Protein 6FLZ (pdb70)

Foldseek 3Di:
DQKDKDDWAFDDDAAWDDDDADFDAWFKWKWFADQFTFFIKTWGDDPRDIDIGDRFGADDHHIDMDGADVVKFFQKKKFFWADDDPQGIATQFMWTHIPVGIDDRGGDRDHHMDMDGHPFWGWGDKIAGYDNGTRIIMTIIGGD/DQKDKDDWAFDDDAAWDDDDADFDAWFKWKWFADQATFFIKTWGDDPRDIDIGDRFGADDHDIDMDGADVVKFFQKKKFFWADDDPRGIFTQFMWTQIPVGIDDRGGDRDHHMDMDGHPFWGWGDKIAGYDNGTRIIMTITGGD

Organism: Ananas comosus (NCBI:txid4615)

Secondary structure (DSSP, 8-state):
---EEEEEEE-S-SEEE---S---EEEEEEEEESSSEEEEEEEEEETTEEEEEEEEE-S-SEEEEEEPPTT--EEEEEEEEEEETTEEEEEEEEEEEESS-EEEEEE---SEEEEEE-SS-EEEEEEEEESSSEEEEEEEEE--/---EEEEEEE-S-SEEE---S---EEEEEEEEESSSEEEEEEEEEETTEEEEEEEEE-S-SEEEEEEPPTT--EEEEEEEEEEETTEEEEEEEEEEEESS-EEEEEE---SEEEEEE-SS-EEEEEEEEESSSEEEEEEEEE--

B-factor: mean 33.77, std 12.86, range [17.07, 161.02]

Solvent-accessible surface area: 12465 Å² total; per-residue (Å²): 88,42,33,85,96,61,45,69,62,22,8,128,116,32,81,92,66,54,26,146,19,54,2,24,27,7,36,56,1,30,0,50,5,51,118,3,0,12,0,3,30,1,25,13,29,20,18,32,84,87,80,75,9,36,85,28,23,15,123,35,39,125,54,40,79,3,113,19,77,79,16,0,53,4,70,15,0,94,4,9,15,15,65,58,81,111,46,119,47,0,0,19,0,0,6,0,34,5,64,85,110,79,36,33,75,23,18,64,92,105,54,90,104,21,74,14,106,25,114,91,5,24,8,1,0,3,18,0,56,10,40,92,40,0,9,0,0,0,0,16,20,20,75,65,93,41,33,85,95,61,45,70,64,24,7,127,118,33,80,93,66,53,28,145,22,56,2,26,28,8,37,61,1,31,0,52,6,52,120,3,0,11,0,5,31,2,23,10,31,22,20,34,98,92,80,78,10,32,84,29,22,16,122,35,40,129,54,39,73,3,100,16,100,87,8,3,55,4,69,13,0,91,4,9,16,15,63,44,80,112,48,120,51,0,0,21,0,0,6,1,42,5,63,108,141,62,24,33,75,25,17,72,95,100,56,92,102,21,75,15,107,27,112,90,4,22,8,1,0,4,19,0,57,8,39,86,31,0,10,0,0,0,0,16,19,21,76,66

Structure (mmCIF, N/CA/C/O backbone):
data_6FLZ
#
_entry.id   6FLZ
#
_cell.length_a   85.740
_cell.length_b   85.740
_cell.length_c   204.190
_cell.angle_alpha   90.00
_cell.angle_beta   90.00
_cell.angle_gamma   120.00
#
_symmetry.space_group_name_H-M   'P 64 2 2'
#
loop_
_entity.id
_entity.type
_entity.pdbx_description
1 polymer 'Jacalin-like lectin'
2 non-polymer 'methyl alpha-D-mannopyranoside'
3 non-polymer 'CITRIC ACID'
4 water water
#
loop_
_atom_site.group_PDB
_atom_site.id
_atom_site.type_symbol
_atom_site.label_atom_id
_atom_site.label_alt_id
_atom_site.label_comp_id
_atom_site.label_asym_id
_atom_site.label_entity_id
_atom_site.label_seq_id
_atom_site.pdbx_PDB_ins_code
_atom_site.Cartn_x
_atom_site.Cartn_y
_atom_site.Cartn_z
_atom_site.occupancy
_atom_site.B_iso_or_equiv
_atom_site.auth_seq_id
_atom_site.auth_comp_id
_atom_site.auth_asym_id
_atom_site.auth_atom_id
_atom_site.pdbx_PDB_model_num
ATOM 1 N N . SER A 1 1 ? 12.663 -40.071 6.173 1.00 54.72 2 SER A N 1
ATOM 2 C CA . SER A 1 1 ? 13.167 -39.475 7.409 1.00 52.45 2 SER A CA 1
ATOM 3 C C . SER A 1 1 ? 14.659 -39.715 7.574 1.00 53.84 2 SER A C 1
ATOM 4 O O . SER A 1 1 ? 15.078 -40.758 8.072 1.00 67.01 2 SER A O 1
ATOM 11 N N . GLY A 1 2 ? 15.459 -38.744 7.145 1.00 44.52 3 GLY A N 1
ATOM 12 C CA . GLY A 1 2 ? 16.872 -38.727 7.469 1.00 35.90 3 GLY A CA 1
ATOM 13 C C . GLY A 1 2 ? 17.144 -38.040 8.795 1.00 30.07 3 GLY A C 1
ATOM 14 O O . GLY A 1 2 ? 18.083 -37.241 8.911 1.00 29.76 3 GLY A O 1
ATOM 18 N N . LEU A 1 3 ? 16.340 -38.341 9.810 1.00 29.14 4 LEU A N 1
ATOM 19 C CA . LEU A 1 3 ? 16.489 -37.721 11.116 1.00 23.46 4 LEU A CA 1
ATOM 20 C C . LEU A 1 3 ? 17.043 -38.724 12.120 1.00 23.61 4 LEU A C 1
ATOM 21 O O . LEU A 1 3 ? 16.721 -39.917 12.074 1.00 28.59 4 LEU A O 1
ATOM 37 N N . VAL A 1 4 ? 17.876 -38.229 13.024 1.00 21.42 5 VAL A N 1
ATOM 38 C CA . VAL A 1 4 ? 18.275 -39.001 14.191 1.00 20.89 5 VAL A CA 1
ATOM 39 C C . VAL A 1 4 ? 17.202 -38.815 15.253 1.00 20.44 5 VAL A C 1
ATOM 40 O O . VAL A 1 4 ? 16.783 -37.686 15.538 1.00 21.42 5 VAL A O 1
ATOM 53 N N . LYS A 1 5 ? 16.739 -39.921 15.823 1.00 20.98 6 LYS A N 1
ATOM 54 C CA . LYS A 1 5 ? 15.647 -39.921 16.794 1.00 20.08 6 LYS A CA 1
ATOM 55 C C . LYS A 1 5 ? 16.196 -40.414 18.127 1.00 19.90 6 LYS A C 1
ATOM 56 O O . LYS A 1 5 ? 16.602 -41.576 18.243 1.00 21.93 6 LYS A O 1
ATOM 75 N N . LEU A 1 6 ? 16.216 -39.531 19.122 1.00 19.02 7 LEU A N 1
ATOM 76 C CA . LEU A 1 6 ? 16.708 -39.845 20.457 1.00 20.31 7 LEU A CA 1
ATOM 77 C C . LEU A 1 6 ? 15.542 -39.985 21.423 1.00 19.92 7 LEU A C 1
ATOM 78 O O . LEU A 1 6 ? 14.596 -39.190 21.393 1.00 20.32 7 LEU A O 1
ATOM 94 N N . GLY A 1 7 ? 15.633 -40.973 22.300 1.00 21.28 8 GLY A N 1
ATOM 95 C CA . GLY A 1 7 ? 14.604 -41.200 23.296 1.00 21.09 8 GLY A CA 1
ATOM 96 C C . GLY A 1 7 ? 14.428 -42.685 23.517 1.00 22.11 8 GLY A C 1
ATOM 97 O O . GLY A 1 7 ? 15.091 -43.482 22.840 1.00 23.67 8 GLY A O 1
ATOM 101 N N . LEU A 1 8 ? 13.565 -43.075 24.454 1.00 24.59 9 LEU A N 1
ATOM 102 C CA . LEU A 1 8 ? 12.789 -42.157 25.293 1.00 22.81 9 LEU A CA 1
ATOM 103 C C . LEU A 1 8 ? 13.435 -41.905 26.653 1.00 23.96 9 LEU A C 1
ATOM 104 O O . LEU A 1 8 ? 14.025 -42.812 27.235 1.00 26.21 9 LEU A O 1
ATOM 120 N N . TRP A 1 9 ? 13.297 -40.683 27.163 1.00 21.99 10 TRP A N 1
ATOM 121 C CA . TRP A 1 9 ? 13.591 -40.378 28.561 1.00 23.37 10 TRP A CA 1
ATOM 122 C C . TRP A 1 9 ? 12.281 -40.367 29.334 1.00 25.26 10 TRP A C 1
ATOM 123 O O . TRP A 1 9 ? 11.341 -39.657 28.959 1.00 25.02 10 TRP A O 1
ATOM 144 N N . GLY A 1 10 ? 12.220 -41.159 30.402 1.00 26.59 11 GLY A N 1
ATOM 145 C CA . GLY A 1 10 ? 11.025 -41.268 31.212 1.00 27.05 11 GLY A CA 1
ATOM 146 C C . GLY A 1 10 ? 10.517 -42.692 31.306 1.00 29.62 11 GLY A C 1
ATOM 147 O O . GLY A 1 10 ? 11.273 -43.643 31.081 1.00 29.39 11 GLY A O 1
ATOM 151 N N . GLY A 1 11 ? 9.227 -42.849 31.602 1.00 29.46 12 GLY A N 1
ATOM 152 C CA . GLY A 1 11 ? 8.660 -44.134 31.944 1.00 28.45 12 GLY A CA 1
ATOM 153 C C . GLY A 1 11 ? 7.935 -44.790 30.784 1.00 28.97 12 GLY A C 1
ATOM 154 O O . GLY A 1 11 ? 7.980 -44.336 29.640 1.00 29.44 12 GLY A O 1
ATOM 158 N N . ASN A 1 12 ? 7.239 -45.883 31.110 1.00 29.54 13 ASN A N 1
ATOM 159 C CA . ASN A 1 12 ? 6.650 -46.784 30.127 1.00 33.78 13 ASN A CA 1
ATOM 160 C C . ASN A 1 12 ? 5.134 -46.686 30.046 1.00 33.13 13 ASN A C 1
ATOM 161 O O . ASN A 1 12 ? 4.521 -47.458 29.301 1.00 33.66 13 ASN A O 1
ATOM 172 N N . GLU A 1 13 ? 4.509 -45.786 30.792 1.00 30.98 14 GLU A N 1
ATOM 173 C CA . GLU A 1 13 ? 3.059 -45.715 30.827 1.00 34.49 14 GLU A CA 1
ATOM 174 C C . GLU A 1 13 ? 2.584 -44.619 29.872 1.00 33.27 14 GLU A C 1
ATOM 175 O O . GLU A 1 13 ? 3.339 -44.168 29.002 1.00 30.16 14 GLU A O 1
ATOM 187 N N . GLY A 1 14 ? 1.343 -44.169 30.038 1.00 30.91 15 GLY A N 1
ATOM 188 C CA . GLY A 1 14 ? 0.728 -43.318 29.034 1.00 31.79 15 GLY A CA 1
ATOM 189 C C . GLY A 1 14 ? 0.658 -44.035 27.687 1.00 30.00 15 GLY A C 1
ATOM 190 O O . GLY A 1 14 ? 0.716 -45.265 27.590 1.00 31.84 15 GLY A O 1
ATOM 194 N N . THR A 1 15 ? 0.523 -43.232 26.632 1.00 28.66 16 THR A N 1
ATOM 195 C CA . THR A 1 15 ? 0.380 -43.732 25.268 1.00 29.05 16 THR A CA 1
ATOM 196 C C . THR A 1 15 ? 1.377 -43.027 24.362 1.00 26.27 16 THR A C 1
ATOM 197 O O . THR A 1 15 ? 1.559 -41.811 24.454 1.00 25.38 16 THR A O 1
ATOM 208 N N . LEU A 1 16 ? 2.018 -43.801 23.488 1.00 28.40 17 LEU A N 1
ATOM 209 C CA . LEU A 1 16 ? 2.965 -43.248 22.530 1.00 28.40 17 LEU A CA 1
ATOM 210 C C . LEU A 1 16 ? 2.264 -42.288 21.573 1.00 27.66 17 LEU A C 1
ATOM 211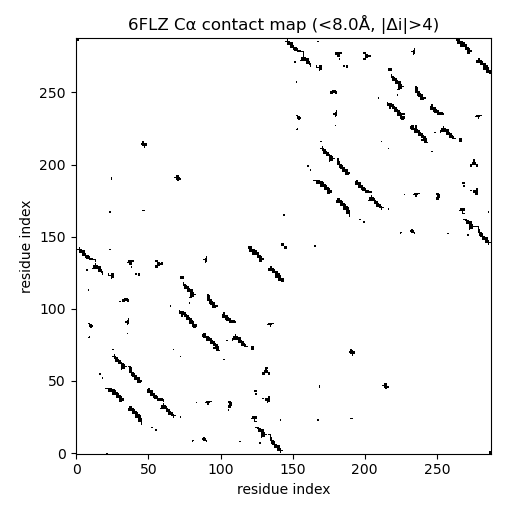 O O . LEU A 1 16 ? 1.206 -42.601 21.020 1.00 29.64 17 LEU A O 1
ATOM 227 N N . GLN A 1 17 ? 2.846 -41.103 21.401 1.00 25.09 18 GLN A N 1
ATOM 228 C CA . GLN A 1 17 ? 2.409 -40.145 20.395 1.00 24.93 18 GLN A CA 1
ATOM 229 C C . GLN A 1 17 ? 3.633 -39.696 19.615 1.00 25.76 18 GLN A C 1
ATOM 230 O O . GLN A 1 17 ? 4.711 -39.515 20.188 1.00 24.98 18 GLN A O 1
ATOM 244 N N . ASP A 1 18 ? 3.457 -39.482 18.314 1.00 25.10 19 ASP A N 1
ATOM 245 C CA . ASP A 1 18 ? 4.596 -39.262 17.435 1.00 25.29 19 ASP A CA 1
ATOM 246 C C . ASP A 1 18 ? 4.130 -38.482 16.218 1.00 25.10 19 ASP A C 1
ATOM 247 O O . ASP A 1 18 ? 2.934 -38.422 15.916 1.00 25.73 19 ASP A O 1
ATOM 256 N N . ILE A 1 19 ? 5.094 -37.889 15.525 1.00 26.34 20 ILE A N 1
ATOM 257 C CA . ILE A 1 19 ? 4.800 -37.112 14.329 1.00 27.45 20 ILE A CA 1
ATOM 258 C C . ILE A 1 19 ? 4.551 -38.041 13.150 1.00 32.94 20 ILE A C 1
ATOM 259 O O . ILE A 1 19 ? 4.999 -39.190 13.113 1.00 33.77 20 ILE A O 1
ATOM 275 N N . ASP A 1 20 ? 3.864 -37.498 12.154 1.00 30.93 21 ASP A N 1
ATOM 276 C CA . ASP A 1 20 ? 3.640 -38.150 10.874 1.00 39.36 21 ASP A CA 1
ATOM 277 C C . ASP A 1 20 ? 4.054 -37.152 9.789 1.00 38.52 21 ASP A C 1
ATOM 278 O O . ASP A 1 20 ? 3.211 -36.547 9.127 1.00 45.46 21 ASP A O 1
ATOM 287 N N . GLY A 1 21 ? 5.358 -36.966 9.623 1.00 35.65 22 GLY A N 1
ATOM 288 C CA . GLY A 1 21 ? 5.833 -35.973 8.680 1.00 38.63 22 GLY A CA 1
ATOM 289 C C . GLY A 1 21 ? 7.344 -35.956 8.601 1.00 36.32 22 GLY A C 1
ATOM 290 O O . GLY A 1 21 ? 8.030 -36.825 9.141 1.00 35.15 22 GLY A O 1
ATOM 294 N N . HIS A 1 22 ? 7.848 -34.940 7.906 1.00 28.31 23 HIS A N 1
ATOM 295 C CA . HIS A 1 22 ? 9.272 -34.786 7.621 1.00 27.51 23 HIS A CA 1
ATOM 296 C C . HIS A 1 22 ? 9.689 -33.366 7.998 1.00 27.37 23 HIS A C 1
ATOM 297 O O . HIS A 1 22 ? 9.910 -32.507 7.135 1.00 27.42 23 HIS A O 1
ATOM 311 N N . PRO A 1 23 ? 9.809 -33.088 9.290 1.00 25.23 24 PRO A N 1
ATOM 312 C CA . PRO A 1 23 ? 10.090 -31.715 9.727 1.00 22.81 24 PRO A CA 1
ATOM 313 C C . PRO A 1 23 ? 11.506 -31.286 9.399 1.00 24.44 24 PRO A C 1
ATOM 314 O O . PRO A 1 23 ? 12.454 -32.063 9.520 1.00 24.61 24 PRO A O 1
ATOM 325 N N . THR A 1 24 ? 11.642 -30.020 9.009 1.00 22.10 25 THR A N 1
ATOM 326 C CA . THR A 1 24 ? 12.942 -29.417 8.774 1.00 22.27 25 THR A CA 1
ATOM 327 C C . THR A 1 24 ? 13.172 -28.171 9.611 1.00 23.08 25 THR A C 1
ATOM 328 O O . THR A 1 24 ? 14.266 -27.602 9.555 1.00 24.96 25 THR A O 1
ATOM 339 N N . ARG A 1 25 ? 12.186 -27.741 10.396 1.00 23.29 26 ARG A N 1
ATOM 340 C CA . ARG A 1 25 ? 12.337 -26.545 11.214 1.00 21.83 26 ARG A CA 1
ATOM 341 C C . ARG A 1 25 ? 11.299 -26.565 12.331 1.00 21.54 26 ARG A C 1
ATOM 342 O O . ARG A 1 25 ? 10.109 -26.763 12.071 1.00 22.50 26 ARG A O 1
ATOM 363 N N . LEU A 1 26 ? 11.760 -26.371 13.564 1.00 23.33 27 LEU A N 1
ATOM 364 C CA . LEU A 1 26 ? 10.892 -26.175 14.720 1.00 20.22 27 LEU A CA 1
ATOM 365 C C . LEU A 1 26 ? 10.636 -24.683 14.903 1.00 21.62 27 LEU A C 1
ATOM 366 O O . LEU A 1 26 ? 11.581 -23.901 15.072 1.00 24.63 27 LEU A O 1
ATOM 382 N N . THR A 1 27 ? 9.361 -24.286 14.898 1.00 21.72 28 THR A N 1
ATOM 383 C CA . THR A 1 27 ? 9.010 -22.877 15.006 1.00 26.22 28 THR A CA 1
ATOM 384 C C . THR A 1 27 ? 8.401 -22.476 16.343 1.00 27.21 28 THR A C 1
ATOM 385 O O . THR A 1 27 ? 8.478 -21.297 16.699 1.00 28.26 28 THR A O 1
ATOM 396 N N . LYS A 1 28 ? 7.795 -23.401 17.084 1.00 25.38 29 LYS A N 1
ATOM 397 C CA . LYS A 1 28 ? 7.021 -23.011 18.255 1.00 26.50 29 LYS A CA 1
ATOM 398 C C . LYS A 1 28 ? 6.854 -24.204 19.182 1.00 24.67 29 LYS A C 1
ATOM 399 O O . LYS A 1 28 ? 6.681 -25.336 18.722 1.00 24.04 29 LYS A O 1
ATOM 418 N N . ILE A 1 29 ? 6.910 -23.933 20.489 1.00 24.05 30 ILE A N 1
ATOM 419 C CA . ILE A 1 29 ? 6.594 -24.907 21.523 1.00 25.76 30 ILE A CA 1
ATOM 420 C C . ILE A 1 29 ? 5.568 -24.285 22.458 1.00 28.42 30 ILE A C 1
ATOM 421 O O . ILE A 1 29 ? 5.727 -23.133 22.881 1.00 28.29 30 ILE A O 1
ATOM 437 N N . VAL A 1 30 ? 4.516 -25.037 22.764 1.00 25.16 31 VAL A N 1
ATOM 438 C CA . VAL A 1 30 ? 3.602 -24.727 23.860 1.00 27.09 31 VAL A CA 1
ATOM 439 C C . VAL A 1 30 ? 3.735 -25.849 24.876 1.00 27.40 31 VAL A C 1
ATOM 440 O O . VAL A 1 30 ? 3.518 -27.022 24.545 1.00 25.64 31 VAL A O 1
ATOM 453 N N . ILE A 1 31 ? 4.099 -25.498 26.107 1.00 26.14 32 ILE A N 1
ATOM 454 C CA . ILE A 1 31 ? 4.341 -26.472 27.161 1.00 25.86 32 ILE A CA 1
ATOM 455 C C . ILE A 1 31 ? 3.440 -26.142 28.346 1.00 28.54 32 ILE A C 1
ATOM 456 O O . ILE A 1 31 ? 3.328 -24.977 28.745 1.00 30.43 32 ILE A O 1
ATOM 472 N N . ARG A 1 32 ? 2.773 -27.160 28.877 1.00 25.97 33 ARG A N 1
ATOM 473 C CA . ARG A 1 32 ? 2.006 -27.037 30.112 1.00 26.69 33 ARG A CA 1
ATOM 474 C C . ARG A 1 32 ? 2.792 -27.695 31.238 1.00 29.12 33 ARG A C 1
ATOM 475 O O . ARG A 1 32 ? 3.286 -28.817 31.081 1.00 26.35 33 ARG A O 1
ATOM 496 N N . SER A 1 33 ? 2.914 -27.003 32.370 1.00 29.26 34 SER A N 1
ATOM 497 C CA . SER A 1 33 ? 3.752 -27.534 33.436 1.00 29.21 34 SER A CA 1
ATOM 498 C C . SER A 1 33 ? 3.375 -26.916 34.773 1.00 32.94 34 SER A C 1
ATOM 499 O O . SER A 1 33 ? 2.724 -25.871 34.845 1.00 31.88 34 SER A O 1
ATOM 507 N N . ALA A 1 34 ? 3.821 -27.591 35.829 1.00 30.98 35 ALA A N 1
ATOM 508 C CA . ALA A 1 34 ? 3.752 -27.105 37.199 1.00 32.92 35 ALA A CA 1
ATOM 509 C C . ALA A 1 34 ? 4.774 -27.884 38.026 1.00 33.44 35 ALA A C 1
ATOM 510 O O . ALA A 1 34 ? 5.963 -27.560 38.000 1.00 33.50 35 ALA A O 1
ATOM 517 N N . HIS A 1 35 ? 4.340 -28.906 38.763 1.00 32.35 36 HIS A N 1
ATOM 518 C CA . HIS A 1 35 ? 5.275 -29.792 39.454 1.00 33.73 36 HIS A CA 1
ATOM 519 C C . HIS A 1 35 ? 5.904 -30.824 38.528 1.00 31.56 36 HIS A C 1
ATOM 520 O O . HIS A 1 35 ? 6.937 -31.408 38.878 1.00 29.93 36 HIS A O 1
ATOM 534 N N . ALA A 1 36 ? 5.290 -31.081 37.376 1.00 29.80 37 ALA A N 1
ATOM 535 C CA . ALA A 1 36 ? 5.872 -31.921 36.342 1.00 30.10 37 ALA A CA 1
ATOM 536 C C . ALA A 1 36 ? 5.523 -31.285 35.002 1.00 30.14 37 ALA A C 1
ATOM 537 O O . ALA A 1 36 ? 5.001 -30.166 34.950 1.00 29.30 37 ALA A O 1
ATOM 544 N N . ILE A 1 37 ? 5.797 -31.996 33.912 1.00 30.33 38 ILE A N 1
ATOM 545 C CA . ILE A 1 37 ? 5.397 -31.543 32.584 1.00 27.92 38 ILE A CA 1
ATOM 546 C C . ILE A 1 37 ? 4.055 -32.181 32.271 1.00 27.91 38 ILE A C 1
ATOM 547 O O . ILE A 1 37 ? 3.948 -33.410 32.194 1.00 26.42 38 ILE A O 1
ATOM 563 N N . ASP A 1 38 ? 3.037 -31.337 32.083 1.00 27.16 39 ASP A N 1
ATOM 564 C CA . ASP A 1 38 ? 1.678 -31.803 31.833 1.00 27.44 39 ASP A CA 1
ATOM 565 C C . ASP A 1 38 ? 1.418 -32.103 30.359 1.00 27.15 39 ASP A C 1
ATOM 566 O O . ASP A 1 38 ? 0.712 -33.068 30.048 1.00 27.35 39 ASP A O 1
ATOM 575 N N . ALA A 1 39 ? 1.925 -31.276 29.440 1.00 26.32 40 ALA A N 1
ATOM 576 C CA . ALA A 1 39 ? 1.601 -31.451 28.026 1.00 25.86 40 ALA A CA 1
ATOM 577 C C . ALA A 1 39 ? 2.633 -30.753 27.148 1.00 25.49 40 ALA A C 1
ATOM 578 O O . ALA A 1 39 ? 3.279 -29.786 27.561 1.00 26.34 40 ALA A O 1
ATOM 585 N N . LEU A 1 40 ? 2.743 -31.239 25.904 1.00 24.53 41 LEU A N 1
ATOM 586 C CA . LEU A 1 40 ? 3.582 -30.626 24.883 1.00 26.72 41 LEU A CA 1
ATOM 587 C C . LEU A 1 40 ? 2.795 -30.441 23.592 1.00 25.12 41 LEU A C 1
ATOM 588 O O . LEU A 1 40 ? 1.994 -31.296 23.200 1.00 24.45 41 LEU A O 1
ATOM 604 N N . GLN A 1 41 ? 3.044 -29.317 22.934 1.00 25.60 42 GLN A N 1
ATOM 605 C CA . GLN A 1 41 ? 2.501 -29.011 21.620 1.00 25.66 42 GLN A CA 1
ATOM 606 C C . GLN A 1 41 ? 3.582 -28.237 20.879 1.00 24.56 42 GLN A C 1
ATOM 607 O O . GLN A 1 41 ? 4.281 -27.422 21.486 1.00 26.25 42 GLN A O 1
ATOM 621 N N . PHE A 1 42 ? 3.769 -28.517 19.592 1.00 23.70 43 PHE A N 1
ATOM 622 C CA . PHE A 1 42 ? 4.787 -27.792 18.846 1.00 22.30 43 PHE A CA 1
ATOM 623 C C . PHE A 1 42 ? 4.404 -27.718 17.374 1.00 23.52 43 PHE A C 1
ATOM 624 O O . PHE A 1 42 ? 3.648 -28.546 16.861 1.00 24.33 43 PHE A O 1
ATOM 641 N N . ASP A 1 43 ? 4.923 -26.689 16.714 1.00 23.45 44 ASP A N 1
ATOM 642 C CA . ASP A 1 43 ? 4.731 -26.463 15.287 1.00 22.65 44 ASP A CA 1
ATOM 643 C C . ASP A 1 43 ? 6.054 -26.685 14.570 1.00 23.33 44 ASP A C 1
ATOM 644 O O . ASP A 1 43 ? 7.117 -26.317 15.085 1.00 22.31 44 ASP A O 1
ATOM 653 N N . TYR A 1 44 ? 5.989 -27.298 13.390 1.00 22.81 45 TYR A N 1
ATOM 654 C CA . TYR A 1 44 ? 7.167 -27.507 12.566 1.00 20.27 45 TYR A CA 1
ATOM 655 C C . TYR A 1 44 ? 6.835 -27.162 11.119 1.00 22.84 45 TYR A C 1
ATOM 656 O O . TYR A 1 44 ? 5.669 -27.068 10.735 1.00 21.35 45 TYR A O 1
ATOM 674 N N . VAL A 1 45 ? 7.884 -26.973 10.321 1.00 22.39 46 VAL A N 1
ATOM 675 C CA . VAL A 1 45 ? 7.751 -26.637 8.907 1.00 21.76 46 VAL A CA 1
ATOM 676 C C . VAL A 1 45 ? 8.148 -27.843 8.072 1.00 22.76 46 VAL A C 1
ATOM 677 O O . VAL A 1 45 ? 9.143 -28.518 8.360 1.00 23.84 46 VAL A O 1
ATOM 690 N N . GLU A 1 46 ? 7.369 -28.098 7.026 1.00 21.96 47 GLU A N 1
ATOM 691 C CA . GLU A 1 46 ? 7.662 -29.142 6.052 1.00 23.69 47 GLU A CA 1
ATOM 692 C C . GLU A 1 46 ? 7.268 -28.608 4.682 1.00 23.89 47 GLU A C 1
ATOM 693 O O . GLU A 1 46 ? 6.116 -28.208 4.481 1.00 22.52 47 GLU A O 1
ATOM 705 N N . ASP A 1 47 ? 8.225 -28.585 3.752 1.00 22.82 48 ASP A N 1
ATOM 706 C CA . ASP A 1 47 ? 8.017 -28.008 2.424 1.00 23.53 48 ASP A CA 1
ATOM 707 C C . ASP A 1 47 ? 7.386 -26.619 2.508 1.00 24.82 48 ASP A C 1
ATOM 708 O O . ASP A 1 47 ? 6.502 -26.266 1.725 1.00 24.66 48 ASP A O 1
ATOM 717 N N . GLY A 1 48 ? 7.843 -25.819 3.465 1.00 25.28 49 GLY A N 1
ATOM 718 C CA . GLY A 1 48 ? 7.354 -24.465 3.617 1.00 24.63 49 GLY A CA 1
ATOM 719 C C . GLY A 1 48 ? 5.994 -24.331 4.277 1.00 25.04 49 GLY A C 1
ATOM 720 O O . GLY A 1 48 ? 5.516 -23.203 4.439 1.00 28.24 49 GLY A O 1
ATOM 724 N N . LYS A 1 49 ? 5.352 -25.432 4.653 1.00 23.02 50 LYS A N 1
ATOM 725 C CA . LYS A 1 49 ? 4.059 -25.407 5.322 1.00 24.58 50 LYS A CA 1
ATOM 726 C C . LYS A 1 49 ? 4.233 -25.675 6.811 1.00 23.53 50 LYS A C 1
ATOM 727 O O . LYS A 1 49 ? 5.053 -26.500 7.208 1.00 22.84 50 LYS A O 1
ATOM 746 N N . THR A 1 50 ? 3.402 -25.033 7.628 1.00 23.18 51 THR A N 1
ATOM 747 C CA . THR A 1 50 ? 3.447 -25.222 9.075 1.00 24.77 51 THR A CA 1
ATOM 748 C C . THR A 1 50 ? 2.386 -26.221 9.519 1.00 24.30 51 THR A C 1
ATOM 749 O O . THR A 1 50 ? 1.203 -26.065 9.202 1.00 25.53 51 THR A O 1
ATOM 760 N N . PHE A 1 51 ? 2.819 -27.223 10.277 1.00 23.44 52 PHE A N 1
ATOM 761 C CA . PHE A 1 51 ? 1.966 -28.256 10.846 1.00 22.78 52 PHE A CA 1
ATOM 762 C C . PHE A 1 51 ? 2.064 -28.203 12.362 1.00 22.69 52 PHE A C 1
ATOM 763 O O . PHE A 1 51 ? 3.146 -27.977 12.913 1.00 24.19 52 PHE A O 1
ATOM 780 N N . ALA A 1 52 ? 0.941 -28.444 13.032 1.00 23.34 53 ALA A N 1
ATOM 781 C CA . ALA A 1 52 ? 0.884 -28.474 14.490 1.00 23.53 53 ALA A CA 1
ATOM 782 C C . ALA A 1 52 ? 0.876 -29.922 14.963 1.00 27.00 53 ALA A C 1
ATOM 783 O O . ALA A 1 52 ? 0.051 -30.722 14.510 1.00 27.72 53 ALA A O 1
ATOM 790 N N . ALA A 1 53 ? 1.824 -30.272 15.821 1.00 24.03 54 ALA A N 1
ATOM 791 C CA . ALA A 1 53 ? 1.817 -31.559 16.500 1.00 23.96 54 ALA A CA 1
ATOM 792 C C . ALA A 1 53 ? 1.263 -31.382 17.912 1.00 25.31 54 ALA A C 1
ATOM 793 O O . ALA A 1 53 ? 1.546 -30.386 18.583 1.00 24.11 54 ALA A O 1
ATOM 800 N N . GLY A 1 54 ? 0.499 -32.364 18.373 1.00 24.88 55 GLY A N 1
ATOM 801 C CA . GLY A 1 54 ? -0.135 -32.258 19.682 1.00 28.57 55 GLY A CA 1
ATOM 802 C C . GLY A 1 54 ? -1.424 -31.459 19.606 1.00 28.58 55 GLY A C 1
ATOM 803 O O . GLY A 1 54 ? -1.921 -31.210 18.509 1.00 29.32 55 GLY A O 1
ATOM 807 N N . GLN A 1 55 ? -1.984 -31.044 20.738 1.00 28.71 56 GLN A N 1
ATOM 808 C CA . GLN A 1 55 ? -1.397 -31.208 22.064 1.00 29.77 56 GLN A CA 1
ATOM 809 C C . GLN A 1 55 ? -1.348 -32.655 22.532 1.00 27.50 56 GLN A C 1
ATOM 810 O O . GLN A 1 55 ? -2.318 -33.396 22.407 1.00 27.89 56 GLN A O 1
ATOM 824 N N . TRP A 1 56 ? -0.220 -33.032 23.118 1.00 25.57 57 TRP A N 1
ATOM 825 C CA . TRP A 1 56 ? -0.053 -34.335 23.741 1.00 26.36 57 TRP A CA 1
ATOM 826 C C . TRP A 1 56 ? 0.065 -34.151 25.251 1.00 25.90 57 TRP A C 1
ATOM 827 O O . TRP A 1 56 ? 0.901 -33.374 25.721 1.00 25.68 57 TRP A O 1
ATOM 848 N N . GLY A 1 57 ? -0.763 -34.865 26.005 1.00 26.38 58 GLY A N 1
ATOM 849 C CA . GLY A 1 57 ? -0.814 -34.729 27.449 1.00 29.32 58 GLY A CA 1
ATOM 850 C C . GLY A 1 57 ? -2.103 -34.054 27.895 1.00 28.99 58 GLY A C 1
ATOM 851 O O . GLY A 1 57 ? -3.005 -33.780 27.102 1.00 35.00 58 GLY A O 1
ATOM 855 N N . GLY A 1 58 ? -2.170 -33.775 29.195 1.00 28.67 59 GLY A N 1
ATOM 856 C CA . GLY A 1 58 ? -3.384 -33.288 29.820 1.00 29.57 59 GLY A CA 1
ATOM 857 C C . GLY A 1 58 ? -3.459 -31.772 29.882 1.00 32.87 59 GLY A C 1
ATOM 858 O O . GLY A 1 58 ? -2.639 -31.047 29.318 1.00 31.17 59 GLY A O 1
ATOM 862 N N . ASN A 1 59 ? -4.485 -31.292 30.591 1.00 32.71 60 ASN A N 1
ATOM 863 C CA . ASN A 1 59 ? -4.780 -29.866 30.685 1.00 34.75 60 ASN A CA 1
ATOM 864 C C . ASN A 1 59 ? -4.436 -29.278 32.046 1.00 34.31 60 ASN A C 1
ATOM 865 O O . ASN A 1 59 ? -4.899 -28.183 32.376 1.00 35.49 60 ASN A O 1
ATOM 876 N N . GLY A 1 60 ? -3.627 -29.976 32.837 1.00 31.64 61 GLY A N 1
ATOM 877 C CA . GLY A 1 60 ? -3.167 -29.450 34.100 1.00 32.16 61 GLY A CA 1
ATOM 878 C C . GLY A 1 60 ? -2.040 -28.449 33.931 1.00 34.34 61 GLY A C 1
ATOM 879 O O . GLY A 1 60 ? -1.605 -28.124 32.822 1.00 32.86 61 GLY A O 1
ATOM 883 N N . GLY A 1 61 ? -1.569 -27.946 35.072 1.00 34.56 62 GLY A N 1
ATOM 884 C CA . GLY A 1 61 ? -0.499 -26.965 35.122 1.00 35.88 62 GLY A CA 1
ATOM 885 C C . GLY A 1 61 ? -0.881 -25.644 34.464 1.00 36.20 62 GLY A C 1
ATOM 886 O O . GLY A 1 61 ? -2.053 -25.314 34.277 1.00 35.75 62 GLY A O 1
ATOM 890 N N . LYS A 1 62 ? 0.155 -24.874 34.135 1.00 30.47 63 LYS A N 1
ATOM 891 C CA . LYS A 1 62 ? 0.024 -23.601 33.449 1.00 32.32 63 LYS A CA 1
ATOM 892 C C . LYS A 1 62 ? 0.776 -23.669 32.125 1.00 30.92 63 LYS A C 1
ATOM 893 O O . LYS A 1 62 ? 1.742 -24.423 31.973 1.00 30.28 63 LYS A O 1
ATOM 912 N N . SER A 1 63 ? 0.350 -22.838 31.181 1.00 33.58 64 SER A N 1
ATOM 913 C CA . SER A 1 63 ? 0.874 -22.854 29.823 1.00 33.54 64 SER A CA 1
ATOM 914 C C . SER A 1 63 ? 1.970 -21.811 29.637 1.00 33.71 64 SER A C 1
ATOM 915 O O . SER A 1 63 ? 1.904 -20.716 30.199 1.00 37.24 64 SER A O 1
ATOM 923 N N . ASP A 1 64 ? 2.983 -22.168 28.845 1.00 30.97 65 ASP A N 1
ATOM 924 C CA . ASP A 1 64 ? 3.999 -21.237 28.372 1.00 31.81 65 ASP A CA 1
ATOM 925 C C . ASP A 1 64 ? 4.237 -21.479 26.888 1.00 30.45 65 ASP A C 1
ATOM 926 O O . ASP A 1 64 ? 4.212 -22.624 26.430 1.00 29.94 65 ASP A O 1
ATOM 935 N N . THR A 1 65 ? 4.466 -20.401 26.142 1.00 31.13 66 THR A N 1
ATOM 936 C CA . THR A 1 65 ? 4.666 -20.470 24.697 1.00 30.24 66 THR A CA 1
ATOM 937 C C . THR A 1 65 ? 6.069 -19.992 24.358 1.00 34.06 66 THR A C 1
ATOM 938 O O . THR A 1 65 ? 6.509 -18.946 24.845 1.00 32.79 66 THR A O 1
ATOM 949 N N . ILE A 1 66 ? 6.758 -20.756 23.517 1.00 29.11 67 ILE A N 1
ATOM 950 C CA . ILE A 1 66 ? 8.078 -20.406 23.002 1.00 28.80 67 ILE A CA 1
ATOM 951 C C . ILE A 1 66 ? 7.936 -20.237 21.498 1.00 30.90 67 ILE A C 1
ATOM 952 O O . ILE A 1 66 ? 7.608 -21.202 20.798 1.00 30.06 67 ILE A O 1
ATOM 968 N N . GLU A 1 67 ? 8.157 -19.018 21.006 1.00 28.27 68 GLU A N 1
ATOM 969 C CA . GLU A 1 67 ? 8.100 -18.706 19.580 1.00 33.70 68 GLU A CA 1
ATOM 970 C C . GLU A 1 67 ? 9.510 -18.356 19.118 1.00 31.79 68 GLU A C 1
ATOM 971 O O . GLU A 1 67 ? 10.041 -17.303 19.486 1.00 33.51 68 GLU A O 1
ATOM 983 N N . PHE A 1 68 ? 10.119 -19.232 18.323 1.00 29.25 69 PHE A N 1
ATOM 984 C CA . PHE A 1 68 ? 11.484 -18.989 17.870 1.00 30.19 69 PHE A CA 1
ATOM 985 C C . PHE A 1 68 ? 11.518 -17.914 16.790 1.00 33.50 69 PHE A C 1
ATOM 986 O O . PHE A 1 68 ? 10.706 -17.909 15.862 1.00 34.52 69 PHE A O 1
ATOM 1003 N N . GLN A 1 69 ? 12.470 -17.000 16.921 1.00 33.83 70 GLN A N 1
ATOM 1004 C CA . GLN A 1 69 ? 12.681 -15.955 15.935 1.00 37.13 70 GLN A CA 1
ATOM 1005 C C . GLN A 1 69 ? 13.436 -16.506 14.730 1.00 32.95 70 GLN A C 1
ATOM 1006 O O . GLN A 1 69 ? 14.116 -17.530 14.825 1.00 31.34 70 GLN A O 1
ATOM 1020 N N . PRO A 1 70 ? 13.345 -15.841 13.582 1.00 36.46 71 PRO A N 1
ATOM 1021 C CA . PRO A 1 70 ? 14.221 -16.213 12.463 1.00 36.31 71 PRO A CA 1
ATOM 1022 C C . PRO A 1 70 ? 15.673 -16.146 12.906 1.00 32.91 71 PRO A C 1
ATOM 1023 O O . PRO A 1 70 ? 16.098 -15.182 13.545 1.00 35.36 71 PRO A O 1
ATOM 1034 N N . GLY A 1 71 ? 16.426 -17.196 12.602 1.00 30.44 72 GLY A N 1
ATOM 1035 C CA . GLY A 1 71 ? 17.800 -17.274 13.038 1.00 28.49 72 GLY A CA 1
ATOM 1036 C C . GLY A 1 71 ? 17.991 -17.849 14.425 1.00 28.41 72 GLY A C 1
ATOM 1037 O O . GLY A 1 71 ? 19.140 -17.992 14.861 1.00 29.81 72 GLY A O 1
ATOM 1041 N N . GLU A 1 72 ? 16.910 -18.143 15.147 1.00 29.01 73 GLU A N 1
ATOM 1042 C CA . GLU A 1 72 ? 16.991 -18.743 16.471 1.00 26.90 73 GLU A CA 1
ATOM 1043 C C . GLU A 1 72 ? 16.701 -20.234 16.365 1.00 26.72 73 GLU A C 1
ATOM 1044 O O . GLU A 1 72 ? 15.755 -20.646 15.686 1.00 26.89 73 GLU A O 1
ATOM 1056 N N . TYR A 1 73 ? 17.514 -21.035 17.052 1.00 24.86 74 TYR A N 1
ATOM 1057 C CA . TYR A 1 73 ? 17.391 -22.488 17.031 1.00 24.69 74 TYR A CA 1
ATOM 1058 C C . TYR A 1 73 ? 17.911 -23.031 18.355 1.00 23.88 74 TYR A C 1
ATOM 1059 O O . TYR A 1 73 ? 18.694 -22.377 19.048 1.00 24.50 74 TYR A O 1
ATOM 1077 N N . LEU A 1 74 ? 17.445 -24.226 18.711 1.00 22.99 75 LEU A N 1
ATOM 1078 C CA . LEU A 1 74 ? 17.863 -24.864 19.953 1.00 21.98 75 LEU A CA 1
ATOM 1079 C C . LEU A 1 74 ? 19.282 -25.404 19.839 1.00 22.37 75 LEU A C 1
ATOM 1080 O O . LEU A 1 74 ? 19.653 -26.015 18.832 1.00 24.08 75 LEU A O 1
ATOM 1096 N N . ILE A 1 75 ? 20.082 -25.156 20.878 1.00 22.99 76 ILE A N 1
ATOM 1097 C CA . ILE A 1 75 ? 21.420 -25.729 20.986 1.00 23.53 76 ILE A CA 1
ATOM 1098 C C . ILE A 1 75 ? 21.526 -26.775 22.083 1.00 23.79 76 ILE A C 1
ATOM 1099 O O . ILE A 1 75 ? 22.545 -27.482 22.144 1.00 25.91 76 ILE A O 1
ATOM 1115 N N . ALA A 1 76 ? 20.528 -26.896 22.953 1.00 23.35 77 ALA A N 1
ATOM 1116 C CA . ALA A 1 76 ? 20.559 -27.912 23.991 1.00 24.04 77 ALA A CA 1
ATOM 1117 C C . ALA A 1 76 ? 19.175 -28.045 24.601 1.00 22.85 77 ALA A C 1
ATOM 1118 O O . ALA A 1 76 ? 18.406 -27.084 24.646 1.00 22.64 77 ALA A O 1
ATOM 1125 N N . ILE A 1 77 ? 18.878 -29.242 25.085 1.00 24.16 78 ILE A N 1
ATOM 1126 C CA . ILE A 1 77 ? 17.713 -29.479 25.926 1.00 22.53 78 ILE A CA 1
ATOM 1127 C C . ILE A 1 77 ? 18.187 -30.220 27.164 1.00 22.76 78 ILE A C 1
ATOM 1128 O O . ILE A 1 77 ? 19.046 -31.104 27.079 1.00 24.85 78 ILE A O 1
ATOM 1144 N N . LYS A 1 78 ? 17.648 -29.835 28.319 1.00 23.69 79 LYS A N 1
ATOM 1145 C CA . LYS A 1 78 ? 17.885 -30.523 29.579 1.00 25.60 79 LYS A CA 1
ATOM 1146 C C . LYS A 1 78 ? 16.545 -30.860 30.216 1.00 23.95 79 LYS A C 1
ATOM 1147 O O . LYS A 1 78 ? 15.527 -30.229 29.924 1.00 24.03 79 LYS A O 1
ATOM 1166 N N . GLY A 1 79 ? 16.560 -31.830 31.126 1.00 24.88 80 GLY A N 1
ATOM 1167 C CA . GLY A 1 79 ? 15.355 -32.168 31.864 1.00 24.80 80 GLY A CA 1
ATOM 1168 C C . GLY A 1 79 ? 15.661 -33.105 33.008 1.00 25.09 80 GLY A C 1
ATOM 1169 O O . GLY A 1 79 ? 16.818 -33.442 33.279 1.00 26.81 80 GLY A O 1
ATOM 1173 N N . THR A 1 80 ? 14.589 -33.515 33.690 1.00 24.63 81 THR A N 1
ATOM 1174 C CA . THR A 1 80 ? 14.658 -34.507 34.752 1.00 25.93 81 THR A CA 1
ATOM 1175 C C . THR A 1 80 ? 13.438 -35.414 34.656 1.00 23.78 81 THR A C 1
ATOM 1176 O O . THR A 1 80 ? 12.356 -34.982 34.248 1.00 24.03 81 THR A O 1
ATOM 1187 N N . THR A 1 81 ? 13.633 -36.684 35.017 1.00 25.85 82 THR A N 1
ATOM 1188 C CA . THR A 1 81 ? 12.562 -37.671 35.082 1.00 26.24 82 THR A CA 1
ATOM 1189 C C . THR A 1 81 ? 12.537 -38.310 36.468 1.00 29.62 82 THR A C 1
ATOM 1190 O O . THR A 1 81 ? 13.560 -38.374 37.153 1.00 30.28 82 THR A O 1
ATOM 1201 N N . GLY A 1 82 ? 11.372 -38.808 36.866 1.00 29.19 83 GLY A N 1
ATOM 1202 C CA . GLY A 1 82 ? 11.261 -39.502 38.134 1.00 30.09 83 GLY A CA 1
ATOM 1203 C C . GLY A 1 82 ? 9.812 -39.690 38.523 1.00 29.90 83 GLY A C 1
ATOM 1204 O O . GLY A 1 82 ? 8.893 -39.355 37.772 1.00 28.89 83 GLY A O 1
ATOM 1208 N N . ALA A 1 83 ? 9.627 -40.238 39.722 1.00 31.92 84 ALA A N 1
ATOM 1209 C CA . ALA A 1 83 ? 8.292 -40.562 40.208 1.00 34.41 84 ALA A CA 1
ATOM 1210 C C . ALA A 1 83 ? 7.524 -39.303 40.597 1.00 31.98 84 ALA A C 1
ATOM 1211 O O . ALA A 1 83 ? 8.103 -38.304 41.033 1.00 33.12 84 ALA A O 1
ATOM 1218 N N . LEU A 1 84 ? 6.205 -39.353 40.419 1.00 32.48 85 LEU A N 1
ATOM 1219 C CA . LEU A 1 84 ? 5.319 -38.334 40.975 1.00 34.46 85 LEU A CA 1
ATOM 1220 C C . LEU A 1 84 ? 3.969 -38.974 41.266 1.00 32.93 85 LEU A C 1
ATOM 1221 O O . LEU A 1 84 ? 3.367 -39.579 40.373 1.00 31.33 85 LEU A O 1
ATOM 1237 N N . GLY A 1 85 ? 3.514 -38.870 42.509 1.00 34.98 86 GLY A N 1
ATOM 1238 C CA . GLY A 1 85 ? 2.228 -39.443 42.880 1.00 34.06 86 GLY A CA 1
ATOM 1239 C C . GLY A 1 85 ? 2.201 -40.936 42.614 1.00 36.27 86 GLY A C 1
ATOM 1240 O O . GLY A 1 85 ? 3.065 -41.690 43.076 1.00 36.11 86 GLY A O 1
ATOM 1244 N N . ALA A 1 86 ? 1.203 -41.377 41.857 1.00 36.82 87 ALA A N 1
ATOM 1245 C CA . ALA A 1 86 ? 1.047 -42.784 41.513 1.00 39.01 87 ALA A CA 1
ATOM 1246 C C . ALA A 1 86 ? 1.855 -43.196 40.285 1.00 37.77 87 ALA A C 1
ATOM 1247 O O . ALA A 1 86 ? 1.854 -44.378 39.932 1.00 36.41 87 ALA A O 1
ATOM 1254 N N . VAL A 1 87 ? 2.540 -42.270 39.624 1.00 30.96 88 VAL A N 1
ATOM 1255 C CA . VAL A 1 87 ? 3.272 -42.583 38.403 1.00 29.47 88 VAL A CA 1
ATOM 1256 C C . VAL A 1 87 ? 4.719 -42.902 38.762 1.00 30.59 88 VAL A C 1
ATOM 1257 O O . VAL A 1 87 ? 5.413 -42.091 39.383 1.00 33.83 88 VAL A O 1
ATOM 1270 N N . THR A 1 88 ? 5.169 -44.091 38.365 1.00 32.38 89 THR A N 1
ATOM 1271 C CA . THR A 1 88 ? 6.509 -44.558 38.714 1.00 32.35 89 THR A CA 1
ATOM 1272 C C . THR A 1 88 ? 7.607 -43.690 38.095 1.00 31.79 89 THR A C 1
ATOM 1273 O O . THR A 1 88 ? 8.643 -43.455 38.726 1.00 30.28 89 THR A O 1
ATOM 1284 N N . ASN A 1 89 ? 7.421 -43.223 36.860 1.00 28.79 90 ASN A N 1
ATOM 1285 C CA . ASN A 1 89 ? 8.494 -42.500 36.175 1.00 28.88 90 ASN A CA 1
ATOM 1286 C C . ASN A 1 89 ? 7.897 -41.644 35.066 1.00 28.75 90 ASN A C 1
ATOM 1287 O O . ASN A 1 89 ? 7.321 -42.181 34.114 1.00 29.60 90 ASN A O 1
ATOM 1298 N N . LEU A 1 90 ? 8.014 -40.319 35.192 1.00 26.42 91 LEU A N 1
ATOM 1299 C CA . LEU A 1 90 ? 7.519 -39.394 34.180 1.00 25.58 91 LEU A CA 1
ATOM 1300 C C . LEU A 1 90 ? 8.487 -38.216 34.066 1.00 29.61 91 LEU A C 1
ATOM 1301 O O . LEU A 1 90 ? 9.514 -38.155 34.752 1.00 26.56 91 LEU A O 1
ATOM 1317 N N . VAL A 1 91 ? 8.158 -37.267 33.192 1.00 25.61 92 VAL A N 1
ATOM 1318 C CA . VAL A 1 91 ? 9.040 -36.134 32.920 1.00 26.08 92 VAL A CA 1
ATOM 1319 C C . VAL A 1 91 ? 8.701 -35.024 33.906 1.00 26.88 92 VAL A C 1
ATOM 1320 O O . VAL A 1 91 ? 7.604 -34.464 33.872 1.00 24.45 92 VAL A O 1
ATOM 1333 N N . ARG A 1 92 ? 9.652 -34.706 34.788 1.00 24.48 93 ARG A N 1
ATOM 1334 C CA . ARG A 1 92 ? 9.445 -33.718 35.841 1.00 25.69 93 ARG A CA 1
ATOM 1335 C C . ARG A 1 92 ? 9.755 -32.300 35.382 1.00 28.34 93 ARG A C 1
ATOM 1336 O O . ARG A 1 92 ? 9.107 -31.352 35.839 1.00 27.42 93 ARG A O 1
ATOM 1357 N N . SER A 1 93 ? 10.755 -32.128 34.519 1.00 26.91 94 SER A N 1
ATOM 1358 C CA . SER A 1 93 ? 11.112 -30.794 34.055 1.00 29.61 94 SER A CA 1
ATOM 1359 C C . SER A 1 93 ? 11.759 -30.860 32.679 1.00 26.34 94 SER A C 1
ATOM 1360 O O . SER A 1 93 ? 12.323 -31.882 32.271 1.00 24.61 94 SER A O 1
ATOM 1368 N N . LEU A 1 94 ? 11.686 -29.727 31.981 1.00 25.64 95 LEU A N 1
ATOM 1369 C CA . LEU A 1 94 ? 12.357 -29.527 30.703 1.00 26.06 95 LEU A CA 1
ATOM 1370 C C . LEU A 1 94 ? 12.873 -28.100 30.636 1.00 27.48 95 LEU A C 1
ATOM 1371 O O . LEU A 1 94 ? 12.206 -27.165 31.091 1.00 26.66 95 LEU A O 1
ATOM 1387 N N . THR A 1 95 ? 14.075 -27.950 30.087 1.00 24.75 96 THR A N 1
ATOM 1388 C CA . THR A 1 95 ? 14.679 -26.656 29.803 1.00 27.81 96 THR A CA 1
ATOM 1389 C C . THR A 1 95 ? 15.117 -26.647 28.346 1.00 27.17 96 THR A C 1
ATOM 1390 O O . THR A 1 95 ? 15.753 -27.603 27.891 1.00 24.50 96 THR A O 1
ATOM 1401 N N . PHE A 1 96 ? 14.800 -25.569 27.631 1.00 27.09 97 PHE A N 1
ATOM 1402 C CA . PHE A 1 96 ? 15.124 -25.420 26.212 1.00 25.81 97 PHE A CA 1
ATOM 1403 C C . PHE A 1 96 ? 16.085 -24.250 26.038 1.00 25.06 97 PHE A C 1
ATOM 1404 O O . PHE A 1 96 ? 15.733 -23.108 26.346 1.00 29.11 97 PHE A O 1
ATOM 1421 N N . ILE A 1 97 ? 17.288 -24.528 25.541 1.00 24.39 98 ILE A N 1
ATOM 1422 C CA . ILE A 1 97 ? 18.330 -23.517 25.384 1.00 25.08 98 ILE A CA 1
ATOM 1423 C C . ILE A 1 97 ? 18.534 -23.261 23.900 1.00 26.10 98 ILE A C 1
ATOM 1424 O O . ILE A 1 97 ? 18.923 -24.169 23.151 1.00 24.49 98 ILE A O 1
ATOM 1440 N N . SER A 1 98 ? 18.293 -22.023 23.482 1.00 29.22 99 SER A N 1
ATOM 1441 C CA . SER A 1 98 ? 18.534 -21.607 22.110 1.00 27.78 99 SER A CA 1
ATOM 1442 C C . SER A 1 98 ? 19.851 -20.848 22.029 1.00 25.97 99 SER A C 1
ATOM 1443 O O . SER A 1 98 ? 20.517 -20.584 23.036 1.00 26.43 99 SER A O 1
ATOM 1451 N N . ASN A 1 99 ? 20.234 -20.512 20.801 1.00 29.94 100 ASN A N 1
ATOM 1452 C CA . ASN A 1 99 ? 21.423 -19.704 20.599 1.00 28.47 100 ASN A CA 1
ATOM 1453 C C . ASN A 1 99 ? 21.242 -18.281 21.107 1.00 31.21 100 ASN A C 1
ATOM 1454 O O . ASN A 1 99 ? 22.228 -17.543 21.194 1.00 34.34 100 ASN A O 1
ATOM 1465 N N . MET A 1 100 ? 20.023 -17.888 21.474 1.00 33.91 101 MET A N 1
ATOM 1466 C CA . MET A 1 100 ? 19.766 -16.546 21.985 1.00 37.21 101 MET A CA 1
ATOM 1467 C C . MET A 1 100 ? 19.418 -16.491 23.464 1.00 35.61 101 MET A C 1
ATOM 1468 O O . MET A 1 100 ? 19.832 -15.548 24.143 1.00 33.90 101 MET A O 1
ATOM 1482 N N . ARG A 1 101 ? 18.662 -17.444 24.007 1.00 33.03 102 ARG A N 1
ATOM 1483 C CA A ARG A 1 101 ? 18.286 -17.371 25.413 0.52 33.88 102 ARG A CA 1
ATOM 1484 C CA B ARG A 1 101 ? 18.292 -17.371 25.416 0.48 33.64 102 ARG A CA 1
ATOM 1485 C C . ARG A 1 101 ? 17.861 -18.747 25.901 1.00 30.74 102 ARG A C 1
ATOM 1486 O O . ARG A 1 101 ? 17.748 -19.702 25.128 1.00 29.72 102 ARG A O 1
ATOM 1525 N N . THR A 1 102 ? 17.623 -18.828 27.204 1.00 31.52 103 THR A N 1
ATOM 1526 C CA . THR A 1 102 ? 17.168 -20.049 27.850 1.00 33.03 103 THR A CA 1
ATOM 1527 C C . THR A 1 102 ? 15.690 -19.921 28.185 1.00 33.59 103 THR A C 1
ATOM 1528 O O . THR A 1 102 ? 15.254 -18.895 28.718 1.00 33.87 103 THR A O 1
ATOM 1539 N N . TYR A 1 103 ? 14.923 -20.954 27.859 1.00 29.66 104 TYR A N 1
ATOM 1540 C CA . TYR A 1 103 ? 13.511 -21.029 28.202 1.00 29.83 104 TYR A CA 1
ATOM 1541 C C . TYR A 1 103 ? 13.328 -22.133 29.228 1.00 29.60 104 TYR A C 1
ATOM 1542 O O . TYR A 1 103 ? 13.692 -23.285 28.973 1.00 30.31 104 TYR A O 1
ATOM 1560 N N . GLY A 1 104 ? 12.770 -21.779 30.381 1.00 31.84 105 GLY A N 1
ATOM 1561 C CA . GLY A 1 104 ? 12.622 -22.719 31.471 1.00 30.00 105 GLY A CA 1
ATOM 1562 C C . GLY A 1 104 ? 13.646 -22.469 32.567 1.00 32.64 105 GLY A C 1
ATOM 1563 O O . GLY A 1 104 ? 14.286 -21.424 32.588 1.00 35.04 105 GLY A O 1
ATOM 1567 N N . PRO A 1 105 ? 13.811 -23.429 33.488 1.00 32.16 106 PRO A N 1
ATOM 1568 C CA . PRO A 1 105 ? 13.149 -24.741 33.501 1.00 35.04 106 PRO A CA 1
ATOM 1569 C C . PRO A 1 105 ? 11.634 -24.686 33.685 1.00 33.95 106 PRO A C 1
ATOM 1570 O O . PRO A 1 105 ? 11.094 -23.845 34.399 1.00 32.54 106 PRO A O 1
ATOM 1581 N N . PHE A 1 106 ? 10.955 -25.588 32.997 1.00 28.83 107 PHE A N 1
ATOM 1582 C CA . PHE A 1 106 ? 9.538 -25.835 33.205 1.00 28.17 107 PHE A CA 1
ATOM 1583 C C . PHE A 1 106 ? 9.382 -27.074 34.069 1.00 28.60 107 PHE A C 1
ATOM 1584 O O . PHE A 1 106 ? 10.182 -28.009 33.975 1.00 29.04 107 PHE A O 1
ATOM 1601 N N . GLY A 1 107 ? 8.369 -27.069 34.929 1.00 28.69 108 GLY A N 1
ATOM 1602 C CA . GLY A 1 107 ? 8.233 -28.139 35.894 1.00 28.60 108 GLY A CA 1
ATOM 1603 C C . GLY A 1 107 ? 9.125 -27.896 37.103 1.00 32.14 108 GLY A C 1
ATOM 1604 O O . GLY A 1 107 ? 9.428 -26.759 37.462 1.00 31.87 108 GLY A O 1
ATOM 1608 N N . LEU A 1 108 ? 9.558 -28.989 37.726 1.00 30.12 109 LEU A N 1
ATOM 1609 C CA . LEU A 1 108 ? 10.462 -28.941 38.869 1.00 32.23 109 LEU A CA 1
ATOM 1610 C C . LEU A 1 108 ? 11.636 -29.871 38.612 1.00 31.75 109 LEU A C 1
ATOM 1611 O O . LEU A 1 108 ? 11.444 -31.035 38.243 1.00 31.11 109 LEU A O 1
ATOM 1627 N N . GLU A 1 109 ? 12.850 -29.363 38.829 1.00 32.60 110 GLU A N 1
ATOM 1628 C CA . GLU A 1 109 ? 14.071 -30.110 38.535 1.00 34.44 110 GLU A CA 1
ATOM 1629 C C . GLU A 1 109 ? 14.401 -31.086 39.667 1.00 36.37 110 GLU A C 1
ATOM 1630 O O . GLU A 1 109 ? 15.444 -31.020 40.312 1.00 36.92 110 GLU A O 1
ATOM 1642 N N . HIS A 1 110 ? 13.469 -32.001 39.900 1.00 33.79 111 HIS A N 1
ATOM 1643 C CA . HIS A 1 110 ? 13.638 -33.112 40.819 1.00 35.64 111 HIS A CA 1
ATOM 1644 C C . HIS A 1 110 ? 13.699 -34.403 40.014 1.00 38.45 111 HIS A C 1
ATOM 1645 O O . HIS A 1 110 ? 13.099 -34.506 38.943 1.00 36.26 111 HIS A O 1
ATOM 1659 N N . GLY A 1 111 ? 14.438 -35.379 40.527 1.00 35.26 112 GLY A N 1
ATOM 1660 C CA . GLY A 1 111 ? 14.605 -36.648 39.846 1.00 35.44 112 GLY A CA 1
ATOM 1661 C C . GLY A 1 111 ? 15.943 -36.766 39.142 1.00 35.17 112 GLY A C 1
ATOM 1662 O O . GLY A 1 111 ? 16.913 -36.070 39.449 1.00 36.60 112 GLY A O 1
ATOM 1666 N N . THR A 1 112 ? 15.985 -37.681 38.170 1.00 31.72 113 THR A N 1
ATOM 1667 C CA . THR A 1 112 ? 17.225 -38.010 37.471 1.00 31.31 113 THR A CA 1
ATOM 1668 C C . THR A 1 112 ? 17.438 -37.056 36.302 1.00 31.46 113 THR A C 1
ATOM 1669 O O . THR A 1 112 ? 16.572 -36.972 35.422 1.00 30.02 113 THR A O 1
ATOM 1680 N N . PRO A 1 113 ? 18.571 -36.367 36.221 1.00 32.35 114 PRO A N 1
ATOM 1681 C CA . PRO A 1 113 ? 18.783 -35.446 35.102 1.00 31.01 114 PRO A CA 1
ATOM 1682 C C . PRO A 1 113 ? 19.100 -36.179 33.807 1.00 26.11 114 PRO A C 1
ATOM 1683 O O . PRO A 1 113 ? 19.630 -37.293 33.803 1.00 28.96 114 PRO A O 1
ATOM 1694 N N . PHE A 1 114 ? 18.769 -35.526 32.700 1.00 25.56 115 PHE A N 1
ATOM 1695 C CA . PHE A 1 114 ? 19.330 -35.859 31.400 1.00 24.93 115 PHE A CA 1
ATOM 1696 C C . PHE A 1 114 ? 19.633 -34.555 30.673 1.00 26.92 115 PHE A C 1
ATOM 1697 O O . PHE A 1 114 ? 19.139 -33.488 31.048 1.00 25.24 115 PHE A O 1
ATOM 1714 N N . SER A 1 115 ? 20.487 -34.639 29.652 1.00 24.95 116 SER A N 1
ATOM 1715 C CA . SER A 1 115 ? 20.907 -33.452 28.921 1.00 24.98 116 SER A CA 1
ATOM 1716 C C . SER A 1 115 ? 21.333 -33.820 27.510 1.00 23.60 116 SER A C 1
ATOM 1717 O O . SER A 1 115 ? 22.029 -34.819 27.302 1.00 23.31 116 SER A O 1
ATOM 1725 N N . VAL A 1 116 ? 20.941 -32.983 26.555 1.00 22.14 117 VAL A N 1
ATOM 1726 C CA . VAL A 1 116 ? 21.277 -33.195 25.149 1.00 20.79 117 VAL A CA 1
ATOM 1727 C C . VAL A 1 116 ? 21.893 -31.912 24.608 1.00 20.57 117 VAL A C 1
ATOM 1728 O O . VAL A 1 116 ? 21.179 -31.067 24.054 1.00 21.22 117 VAL A O 1
ATOM 1741 N N . PRO A 1 117 ? 23.195 -31.701 24.792 1.00 22.48 118 PRO A N 1
ATOM 1742 C CA . PRO A 1 117 ? 23.867 -30.584 24.120 1.00 22.41 118 PRO A CA 1
ATOM 1743 C C . PRO A 1 117 ? 24.161 -30.959 22.671 1.00 22.81 118 PRO A C 1
ATOM 1744 O O . PRO A 1 117 ? 24.619 -32.067 22.383 1.00 21.12 118 PRO A O 1
ATOM 1755 N N . VAL A 1 118 ? 23.849 -30.049 21.754 1.00 21.56 119 VAL A N 1
ATOM 1756 C CA . VAL A 1 118 ? 23.989 -30.294 20.320 1.00 20.50 119 VAL A CA 1
ATOM 1757 C C . VAL A 1 118 ? 25.177 -29.478 19.835 1.00 20.31 119 VAL A C 1
ATOM 1758 O O . VAL A 1 118 ? 25.121 -28.243 19.804 1.00 23.95 119 VAL A O 1
ATOM 1771 N N . ALA A 1 119 ? 26.262 -30.170 19.470 1.00 21.46 120 ALA A N 1
ATOM 1772 C CA . ALA A 1 119 ? 27.425 -29.500 18.898 1.00 20.41 120 ALA A CA 1
ATOM 1773 C C . ALA A 1 119 ? 27.237 -29.212 17.409 1.00 23.09 120 ALA A C 1
ATOM 1774 O O . ALA A 1 119 ? 27.663 -28.162 16.920 1.00 24.17 120 ALA A O 1
ATOM 1781 N N . SER A 1 120 ? 26.600 -30.122 16.674 1.00 22.93 121 SER A N 1
ATOM 1782 C CA . SER A 1 120 ? 26.304 -29.891 15.263 1.00 22.70 121 SER A CA 1
ATOM 1783 C C . SER A 1 120 ? 24.991 -30.585 14.949 1.00 22.12 121 SER A C 1
ATOM 1784 O O . SER A 1 120 ? 24.881 -31.806 15.095 1.00 22.23 121 SER A O 1
ATOM 1792 N N . GLY A 1 121 ? 24.002 -29.808 14.546 1.00 21.66 122 GLY A N 1
ATOM 1793 C CA . GLY A 1 121 ? 22.707 -30.350 14.188 1.00 22.72 122 GLY A CA 1
ATOM 1794 C C . GLY A 1 121 ? 21.612 -29.365 14.537 1.00 20.08 122 GLY A C 1
ATOM 1795 O O . GLY A 1 121 ? 21.856 -28.297 15.094 1.00 21.76 122 GLY A O 1
ATOM 1799 N N . ARG A 1 122 ? 20.386 -29.761 14.205 1.00 19.09 123 ARG A N 1
ATOM 1800 C CA . ARG A 1 122 ? 19.201 -28.959 14.482 1.00 20.70 123 ARG A CA 1
ATOM 1801 C C . ARG A 1 122 ? 18.114 -29.850 15.059 1.00 22.37 123 ARG A C 1
ATOM 1802 O O . ARG A 1 122 ? 17.807 -30.909 14.499 1.00 21.97 123 ARG A O 1
ATOM 1823 N N . ILE A 1 123 ? 17.527 -29.412 16.167 1.00 19.27 124 ILE A N 1
ATOM 1824 C CA . ILE A 1 123 ? 16.362 -30.083 16.736 1.00 19.07 124 ILE A CA 1
ATOM 1825 C C . ILE A 1 123 ? 15.131 -29.579 15.992 1.00 20.05 124 ILE A C 1
ATOM 1826 O O . ILE A 1 123 ? 14.883 -28.369 15.943 1.00 21.08 124 ILE A O 1
ATOM 1842 N N . VAL A 1 124 ? 14.369 -30.501 15.403 1.00 19.82 125 VAL A N 1
ATOM 1843 C CA . VAL A 1 124 ? 13.257 -30.133 14.531 1.00 19.89 125 VAL A CA 1
ATOM 1844 C C . VAL A 1 124 ? 11.905 -30.645 15.008 1.00 21.73 125 VAL A C 1
ATOM 1845 O O . VAL A 1 124 ? 10.881 -30.174 14.491 1.00 20.14 125 VAL A O 1
ATOM 1858 N N . ALA A 1 125 ? 11.837 -31.590 15.948 1.00 20.40 126 ALA A N 1
ATOM 1859 C CA . ALA A 1 125 ? 10.546 -32.121 16.397 1.00 18.67 126 ALA A CA 1
ATOM 1860 C C . ALA A 1 125 ? 10.761 -32.966 17.656 1.00 19.89 126 ALA A C 1
ATOM 1861 O O . ALA A 1 125 ? 11.896 -33.207 18.083 1.00 19.30 126 ALA A O 1
ATOM 1868 N N . PHE A 1 126 ? 9.648 -33.430 18.234 1.00 20.66 127 PHE A N 1
ATOM 1869 C CA . PHE A 1 126 ? 9.650 -34.236 19.447 1.00 21.03 127 PHE A CA 1
ATOM 1870 C C . PHE A 1 126 ? 8.660 -35.382 19.285 1.00 20.25 127 PHE A C 1
ATOM 1871 O O . PHE A 1 126 ? 7.849 -35.404 18.359 1.00 20.48 127 PHE A O 1
ATOM 1888 N N . TYR A 1 127 ? 8.759 -36.360 20.187 1.00 20.25 128 TYR A N 1
ATOM 1889 C CA . TYR A 1 127 ? 7.731 -37.379 20.374 1.00 20.68 128 TYR A CA 1
ATOM 1890 C C . TYR A 1 127 ? 7.742 -37.756 21.857 1.00 21.10 128 TYR A C 1
ATOM 1891 O O . TYR A 1 127 ? 8.531 -37.217 22.640 1.00 20.96 128 TYR A O 1
ATOM 1909 N N . GLY A 1 128 ? 6.863 -38.669 22.256 1.00 22.21 129 GLY A N 1
ATOM 1910 C CA . GLY A 1 128 ? 6.875 -39.101 23.644 1.00 24.08 129 GLY A CA 1
ATOM 1911 C C . GLY A 1 128 ? 5.764 -40.077 23.964 1.00 23.74 129 GLY A C 1
ATOM 1912 O O . GLY A 1 128 ? 5.119 -40.641 23.075 1.00 24.02 129 GLY A O 1
ATOM 1916 N N . ARG A 1 129 ? 5.574 -40.283 25.268 1.00 25.26 130 ARG A N 1
ATOM 1917 C CA . ARG A 1 129 ? 4.441 -41.017 25.814 1.00 24.21 130 ARG A CA 1
ATOM 1918 C C . ARG A 1 129 ? 3.658 -40.091 26.731 1.00 23.64 130 ARG A C 1
ATOM 1919 O O . ARG A 1 129 ? 4.243 -39.342 27.520 1.00 25.17 130 ARG A O 1
ATOM 1940 N N . PHE A 1 130 ? 2.332 -40.158 26.636 1.00 24.29 131 PHE A N 1
ATOM 1941 C CA . PHE A 1 130 ? 1.470 -39.148 27.232 1.00 24.12 131 PHE A CA 1
ATOM 1942 C C . PHE A 1 130 ? 0.196 -39.776 27.762 1.00 25.29 131 PHE A C 1
ATOM 1943 O O . PHE A 1 130 ? -0.392 -40.654 27.121 1.00 27.06 131 PHE A O 1
ATOM 1960 N N . GLY A 1 131 ? -0.219 -39.315 28.938 1.00 26.59 132 GLY A N 1
ATOM 1961 C CA . GLY A 1 131 ? -1.534 -39.594 29.472 1.00 28.89 132 GLY A CA 1
ATOM 1962 C C . GLY A 1 131 ? -2.115 -38.302 29.998 1.00 30.36 132 GLY A C 1
ATOM 1963 O O . GLY A 1 131 ? -2.321 -37.361 29.230 1.00 29.16 132 GLY A O 1
ATOM 1967 N N . SER A 1 132 ? -2.360 -38.221 31.306 1.00 30.69 133 SER A N 1
ATOM 1968 C CA . SER A 1 132 ? -2.656 -36.926 31.905 1.00 30.48 133 SER A CA 1
ATOM 1969 C C . SER A 1 132 ? -1.430 -36.025 31.919 1.00 27.97 133 SER A C 1
ATOM 1970 O O . SER A 1 132 ? -1.576 -34.799 31.960 1.00 30.75 133 SER A O 1
ATOM 1978 N N . LEU A 1 133 ? -0.234 -36.610 31.911 1.00 26.96 134 LEU A N 1
ATOM 1979 C CA . LEU A 1 133 ? 1.026 -35.878 31.961 1.00 26.86 134 LEU A CA 1
ATOM 1980 C C . LEU A 1 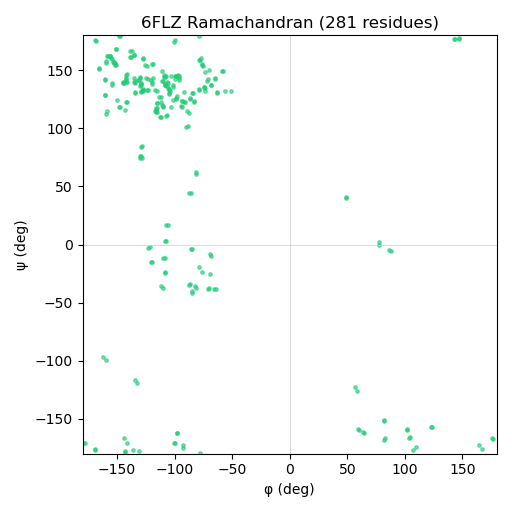133 ? 1.942 -36.412 30.864 1.00 27.16 134 LEU A C 1
ATOM 1981 O O . LEU A 1 133 ? 1.566 -37.288 30.078 1.00 27.04 134 LEU A O 1
ATOM 1997 N N . VAL A 1 134 ? 3.160 -35.878 30.812 1.00 25.21 135 VAL A N 1
ATOM 1998 C CA . VAL A 1 134 ? 4.172 -36.357 29.879 1.00 25.07 135 VAL A CA 1
ATOM 1999 C C . VAL A 1 134 ? 4.928 -37.485 30.575 1.00 25.66 135 VAL A C 1
ATOM 2000 O O . VAL A 1 134 ? 5.798 -37.250 31.410 1.00 25.73 135 VAL A O 1
ATOM 2013 N N . ASP A 1 135 ? 4.593 -38.723 30.209 1.00 24.15 136 ASP A N 1
ATOM 2014 C CA . ASP A 1 135 ? 5.271 -39.888 30.768 1.00 25.53 136 ASP A CA 1
ATOM 2015 C C . ASP A 1 135 ? 6.707 -40.004 30.274 1.00 26.15 136 ASP A C 1
ATOM 2016 O O . ASP A 1 135 ? 7.593 -40.416 31.036 1.00 24.85 136 ASP A O 1
ATOM 2025 N N . ALA A 1 136 ? 6.952 -39.675 29.005 1.00 25.48 137 ALA A N 1
ATOM 2026 C CA . ALA A 1 136 ? 8.273 -39.842 28.413 1.00 24.10 137 ALA A CA 1
ATOM 2027 C C . ALA A 1 136 ? 8.442 -38.869 27.253 1.00 23.79 137 ALA A C 1
ATOM 2028 O O . ALA A 1 136 ? 7.467 -38.366 26.689 1.00 22.12 137 ALA A O 1
ATOM 2035 N N . PHE A 1 137 ? 9.700 -38.621 26.894 1.00 23.17 138 PHE A N 1
ATOM 2036 C CA . PHE A 1 137 ? 10.052 -37.538 25.987 1.00 23.78 138 PHE A CA 1
ATOM 2037 C C . PHE A 1 137 ? 11.184 -37.971 25.061 1.00 23.98 138 PHE A C 1
ATOM 2038 O O . PHE A 1 137 ? 12.084 -38.714 25.471 1.00 21.59 138 PHE A O 1
ATOM 2055 N N . GLY A 1 138 ? 11.126 -37.507 23.806 1.00 21.89 139 GLY A N 1
ATOM 2056 C CA . GLY A 1 138 ? 12.174 -37.773 22.836 1.00 21.31 139 GLY A CA 1
ATOM 2057 C C . GLY A 1 138 ? 12.279 -36.656 21.816 1.00 18.74 139 GLY A C 1
ATOM 2058 O O . GLY A 1 138 ? 11.415 -35.784 21.732 1.00 20.57 139 GLY A O 1
ATOM 2062 N N . ILE A 1 139 ? 13.363 -36.700 21.037 1.00 19.05 140 ILE A N 1
ATOM 2063 C CA . ILE A 1 139 ? 13.811 -35.580 20.209 1.00 21.20 140 ILE A CA 1
ATOM 2064 C C . ILE A 1 139 ? 14.190 -36.085 18.822 1.00 22.87 140 ILE A C 1
ATOM 2065 O O . ILE A 1 139 ? 14.837 -37.130 18.689 1.00 21.10 140 ILE A O 1
ATOM 2081 N N . TYR A 1 140 ? 13.830 -35.313 17.792 1.00 21.02 141 TYR A N 1
ATOM 2082 C CA . TYR A 1 140 ? 14.292 -35.522 16.422 1.00 21.29 141 TYR A CA 1
ATOM 2083 C C . TYR A 1 140 ? 15.339 -34.481 16.049 1.00 20.51 141 TYR A C 1
ATOM 2084 O O . TYR A 1 140 ? 15.098 -33.281 16.214 1.00 21.47 141 TYR A O 1
ATOM 2102 N N . LEU A 1 141 ? 16.471 -34.934 15.498 1.00 19.31 142 LEU A N 1
ATOM 2103 C CA . LEU A 1 141 ? 17.539 -34.052 15.048 1.00 19.98 142 LEU A CA 1
ATOM 2104 C C . LEU A 1 141 ? 17.889 -34.290 13.587 1.00 22.37 142 LEU A C 1
ATOM 2105 O O . LEU A 1 141 ? 17.936 -35.432 13.118 1.00 21.46 142 LEU A O 1
ATOM 2121 N N . MET A 1 142 ? 18.192 -33.211 12.908 1.00 21.74 143 MET A N 1
ATOM 2122 C CA . MET A 1 142 ? 18.645 -33.127 11.534 1.00 25.38 143 MET A CA 1
ATOM 2123 C C . MET A 1 142 ? 20.120 -32.746 11.504 1.00 23.26 143 MET A C 1
ATOM 2124 O O . MET A 1 142 ? 20.545 -31.885 12.286 1.00 22.93 143 MET A O 1
ATOM 2138 N N . PRO A 1 143 ? 20.938 -33.369 10.653 1.00 24.08 144 PRO A N 1
ATOM 2139 C CA . PRO A 1 143 ? 22.299 -32.856 10.465 1.00 25.34 144 PRO A CA 1
ATOM 2140 C C . PRO A 1 143 ? 22.247 -31.411 9.999 1.00 28.45 144 PRO A C 1
ATOM 2141 O O . PRO A 1 143 ? 21.296 -30.987 9.340 1.00 28.76 144 PRO A O 1
ATOM 2152 N N . TYR A 1 144 ? 23.261 -30.639 10.380 1.00 26.60 145 TYR A N 1
ATOM 2153 C CA . TYR A 1 144 ? 23.322 -29.231 9.990 1.00 30.07 145 TYR A CA 1
ATOM 2154 C C . TYR A 1 144 ? 24.411 -29.010 8.957 1.00 41.56 145 TYR A C 1
ATOM 2155 O O . TYR A 1 144 ? 25.545 -29.435 9.162 1.00 41.78 145 TYR A O 1
ATOM 2174 N N . SER B 1 1 ? 27.100 -29.905 6.372 1.00 49.37 2 SER B N 1
ATOM 2175 C CA . SER B 1 1 ? 26.303 -30.184 5.177 1.00 44.88 2 SER B CA 1
ATOM 2176 C C . SER B 1 1 ? 26.028 -31.679 5.024 1.00 43.49 2 SER B C 1
ATOM 2177 O O . SER B 1 1 ? 26.856 -32.435 4.508 1.00 50.36 2 SER B O 1
ATOM 2184 N N . GLY B 1 2 ? 24.861 -32.102 5.494 1.00 39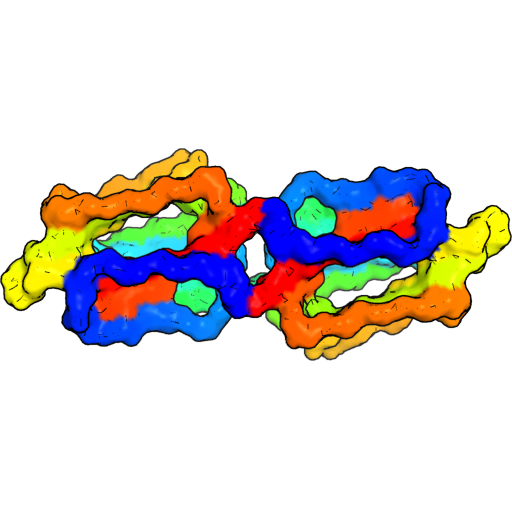.28 3 GLY B N 1
ATOM 2185 C CA . GLY B 1 2 ? 24.354 -33.422 5.179 1.00 35.75 3 GLY B CA 1
ATOM 2186 C C . GLY B 1 2 ? 23.595 -33.403 3.870 1.00 28.38 3 GLY B C 1
ATOM 2187 O O . GLY B 1 2 ? 22.497 -33.965 3.760 1.00 28.91 3 GLY B O 1
ATOM 2191 N N . LEU B 1 3 ? 24.155 -32.730 2.868 1.00 25.12 4 LEU B N 1
ATOM 2192 C CA . LEU B 1 3 ? 23.529 -32.645 1.560 1.00 24.12 4 LEU B CA 1
ATOM 2193 C C . LEU B 1 3 ? 24.314 -33.471 0.558 1.00 22.46 4 LEU B C 1
ATOM 2194 O O . LEU B 1 3 ? 25.548 -33.510 0.594 1.00 24.69 4 LEU B O 1
ATOM 2210 N N . VAL B 1 4 ? 23.588 -34.091 -0.357 1.00 20.97 5 VAL B N 1
ATOM 2211 C CA . VAL B 1 4 ? 24.182 -34.700 -1.536 1.00 20.62 5 VAL B CA 1
ATOM 2212 C C . VAL B 1 4 ? 24.340 -33.613 -2.590 1.00 20.07 5 VAL B C 1
ATOM 2213 O O . VAL B 1 4 ? 23.399 -32.865 -2.877 1.00 21.35 5 VAL B O 1
ATOM 2226 N N . LYS B 1 5 ? 25.534 -33.524 -3.164 1.00 21.26 6 LYS B N 1
ATOM 2227 C CA . LYS B 1 5 ? 25.884 -32.486 -4.123 1.00 19.99 6 LYS B CA 1
ATOM 2228 C C . LYS B 1 5 ? 26.185 -33.170 -5.449 1.00 19.81 6 LYS B C 1
ATOM 2229 O O . LYS B 1 5 ? 27.153 -33.934 -5.546 1.00 20.32 6 LYS B O 1
ATOM 2248 N N . LEU B 1 6 ? 25.355 -32.908 -6.455 1.00 19.18 7 LEU B N 1
ATOM 2249 C CA . LEU B 1 6 ? 25.503 -33.486 -7.783 1.00 19.21 7 LEU B CA 1
ATOM 2250 C C . LEU B 1 6 ? 26.009 -32.426 -8.750 1.00 19.83 7 LEU B C 1
ATOM 2251 O O . LEU B 1 6 ? 25.557 -31.276 -8.719 1.00 20.91 7 LEU B O 1
ATOM 2267 N N . GLY B 1 7 ? 26.921 -32.824 -9.627 1.00 21.26 8 GLY B N 1
ATOM 2268 C CA . GLY B 1 7 ? 27.450 -31.912 -10.621 1.00 20.26 8 GLY B CA 1
ATOM 2269 C C . GLY B 1 7 ? 28.922 -32.173 -10.834 1.00 20.86 8 GLY B C 1
ATOM 2270 O O . GLY B 1 7 ? 29.493 -33.019 -10.152 1.00 21.16 8 GLY B O 1
ATOM 2274 N N . LEU B 1 8 ? 29.551 -31.462 -11.772 1.00 22.11 9 LEU B N 1
ATOM 2275 C CA . LEU B 1 8 ? 28.905 -30.450 -12.612 1.00 21.19 9 LEU B CA 1
ATOM 2276 C C . LEU B 1 8 ? 28.483 -30.980 -13.975 1.00 22.31 9 LEU B C 1
ATOM 2277 O O . LEU B 1 8 ? 29.187 -31.802 -14.566 1.00 24.19 9 LEU B O 1
ATOM 2293 N N . TRP B 1 9 ? 27.362 -30.472 -14.487 1.00 22.03 10 TRP B N 1
ATOM 2294 C CA . TRP B 1 9 ? 26.982 -30.647 -15.887 1.00 21.60 10 TRP B CA 1
ATOM 2295 C C . TRP B 1 9 ? 27.374 -29.396 -16.661 1.00 22.24 10 TRP B C 1
ATOM 2296 O O . TRP B 1 9 ? 26.991 -28.285 -16.284 1.00 24.04 10 TRP B O 1
ATOM 2317 N N . GLY B 1 10 ? 28.138 -29.578 -17.734 1.00 25.03 11 GLY B N 1
ATOM 2318 C CA . GLY B 1 10 ? 28.610 -28.463 -18.531 1.00 24.44 11 GLY B CA 1
ATOM 2319 C C . GLY B 1 10 ? 30.117 -28.423 -18.659 1.00 25.81 11 GLY B C 1
ATOM 2320 O O . GLY B 1 10 ? 30.790 -29.446 -18.499 1.00 25.46 11 GLY B O 1
ATOM 2324 N N . GLY B 1 11 ? 30.657 -27.238 -18.950 1.00 26.80 12 GLY B N 1
ATOM 2325 C CA . GLY B 1 11 ? 32.046 -27.085 -19.310 1.00 26.58 12 GLY B CA 1
ATOM 2326 C C . GLY B 1 11 ? 32.910 -26.583 -18.167 1.00 31.08 12 GLY B C 1
ATOM 2327 O O . GLY B 1 11 ? 32.483 -26.475 -17.015 1.00 26.92 12 GLY B O 1
ATOM 2331 N N . ASN B 1 12 ? 34.152 -26.246 -18.518 1.00 26.64 13 ASN B N 1
ATOM 2332 C CA . ASN B 1 12 ? 35.208 -25.976 -17.553 1.00 26.85 13 ASN B CA 1
ATOM 2333 C C . ASN B 1 12 ? 35.587 -24.507 -17.453 1.00 30.00 13 ASN B C 1
ATOM 2334 O O . ASN B 1 12 ? 36.512 -24.176 -16.705 1.00 29.63 13 ASN B O 1
ATOM 2345 N N . GLU B 1 13 ? 34.913 -23.622 -18.172 1.00 28.93 14 GLU B N 1
ATOM 2346 C CA . GLU B 1 13 ? 35.312 -22.230 -18.205 1.00 30.92 14 GLU B CA 1
ATOM 2347 C C . GLU B 1 13 ? 34.453 -21.432 -17.221 1.00 31.51 14 GLU B C 1
ATOM 2348 O O . GLU B 1 13 ? 33.832 -22.002 -16.318 1.00 29.48 14 GLU B O 1
ATOM 2360 N N . GLY B 1 14 ? 34.429 -20.112 -17.372 1.00 31.14 15 GLY B N 1
ATOM 2361 C CA . GLY B 1 14 ? 33.823 -19.294 -16.344 1.00 31.23 15 GLY B CA 1
ATOM 2362 C C . GLY B 1 14 ? 34.511 -19.475 -14.992 1.00 30.76 15 GLY B C 1
ATOM 2363 O O . GLY B 1 14 ? 35.660 -19.909 -14.890 1.00 30.16 15 GLY B O 1
ATOM 2367 N N . THR B 1 15 ? 33.775 -19.120 -13.938 1.00 28.65 16 THR B N 1
ATOM 2368 C CA . THR B 1 15 ? 34.279 -19.152 -12.571 1.00 31.88 16 THR B CA 1
ATOM 2369 C C . THR B 1 15 ? 33.302 -19.885 -11.656 1.00 27.74 16 THR B C 1
ATOM 2370 O O . THR B 1 15 ? 32.094 -19.657 -11.721 1.00 27.11 16 THR B O 1
ATOM 2381 N N . LEU B 1 16 ? 33.839 -20.746 -10.789 1.00 27.43 17 LEU B N 1
ATOM 2382 C CA . LEU B 1 16 ? 33.020 -21.474 -9.822 1.00 26.58 17 LEU B CA 1
ATOM 2383 C C . LEU B 1 16 ? 32.351 -20.506 -8.852 1.00 26.94 17 LEU B C 1
ATOM 2384 O O . LEU B 1 16 ? 33.007 -19.631 -8.281 1.00 29.18 17 LEU B O 1
ATOM 2400 N N . GLN B 1 17 ? 31.041 -20.667 -8.668 1.00 26.11 18 GLN B N 1
ATOM 2401 C CA . GLN B 1 17 ? 30.274 -19.951 -7.657 1.00 26.72 18 GLN B CA 1
ATOM 2402 C C . GLN B 1 17 ? 29.452 -20.967 -6.874 1.00 26.37 18 GLN B C 1
ATOM 2403 O O . GLN B 1 17 ? 28.959 -21.944 -7.443 1.00 27.12 18 GLN B O 1
ATOM 2417 N N . ASP B 1 18 ? 29.290 -20.729 -5.577 1.00 25.89 19 ASP B N 1
ATOM 2418 C CA . ASP B 1 18 ? 28.725 -21.740 -4.692 1.00 25.57 19 ASP B CA 1
ATOM 2419 C C . ASP B 1 18 ? 28.121 -21.040 -3.482 1.00 26.59 19 ASP B C 1
ATOM 2420 O O . ASP B 1 18 ? 28.434 -19.881 -3.190 1.00 27.53 19 ASP B O 1
ATOM 2429 N N . ILE B 1 19 ? 27.255 -21.767 -2.777 1.00 25.26 20 ILE B N 1
ATOM 2430 C CA . ILE B 1 19 ? 26.589 -21.224 -1.599 1.00 26.49 20 ILE B CA 1
ATOM 2431 C C . ILE B 1 19 ? 27.541 -21.202 -0.409 1.00 30.66 20 ILE B C 1
ATOM 2432 O O . ILE B 1 19 ? 28.566 -21.887 -0.373 1.00 31.36 20 ILE B O 1
ATOM 2448 N N . ASP B 1 20 ? 27.189 -20.370 0.572 1.00 30.21 21 ASP B N 1
ATOM 2449 C CA . ASP B 1 20 ? 27.833 -20.303 1.883 1.00 34.07 21 ASP B CA 1
ATOM 2450 C C . ASP B 1 20 ? 26.716 -20.379 2.928 1.00 31.78 21 ASP B C 1
ATOM 2451 O O . ASP B 1 20 ? 26.315 -19.360 3.492 1.00 37.45 21 ASP B O 1
ATOM 2460 N N . GLY B 1 21 ? 26.176 -21.574 3.135 1.00 32.62 22 GLY B N 1
ATOM 2461 C CA . GLY B 1 21 ? 25.080 -21.736 4.071 1.00 36.29 22 GLY B CA 1
ATOM 2462 C C . GLY B 1 21 ? 24.641 -23.182 4.155 1.00 34.84 22 GLY B C 1
ATOM 2463 O O . GLY B 1 21 ? 25.278 -24.080 3.603 1.00 32.48 22 GLY B O 1
ATOM 2467 N N . HIS B 1 22 ? 23.519 -23.390 4.848 1.00 28.86 23 HIS B N 1
ATOM 2468 C CA . HIS B 1 22 ? 22.967 -24.719 5.110 1.00 27.69 23 HIS B CA 1
ATOM 2469 C C . HIS B 1 22 ? 21.491 -24.713 4.730 1.00 27.98 23 HIS B C 1
ATOM 2470 O O . HIS B 1 22 ? 20.611 -24.657 5.602 1.00 27.58 23 HIS B O 1
ATOM 2484 N N . PRO B 1 23 ? 21.183 -24.763 3.435 1.00 27.04 24 PRO B N 1
ATOM 2485 C CA . PRO B 1 23 ? 19.786 -24.621 3.002 1.00 25.12 24 PRO B CA 1
ATOM 2486 C C . PRO B 1 23 ? 18.939 -25.840 3.325 1.00 24.68 24 PRO B C 1
ATOM 2487 O O . PRO B 1 23 ? 19.364 -26.983 3.146 1.00 24.94 24 PRO B O 1
ATOM 2498 N N . THR B 1 24 ? 17.699 -25.583 3.748 1.00 24.96 25 THR B N 1
ATOM 2499 C CA . THR B 1 24 ? 16.733 -26.645 3.973 1.00 24.66 25 THR B CA 1
ATOM 2500 C C . THR B 1 24 ? 15.478 -26.493 3.132 1.00 24.97 25 THR B C 1
ATOM 2501 O O . THR B 1 24 ? 14.608 -27.368 3.194 1.00 25.09 25 THR B O 1
ATOM 2512 N N . ARG B 1 25 ? 15.369 -25.428 2.340 1.00 19.67 26 ARG B N 1
ATOM 2513 C CA . ARG B 1 25 ? 14.181 -25.174 1.533 1.00 21.17 26 ARG B CA 1
ATOM 2514 C C . ARG B 1 25 ? 14.548 -24.207 0.416 1.00 22.42 26 ARG B C 1
ATOM 2515 O O . ARG B 1 25 ? 15.130 -23.150 0.679 1.00 22.39 26 ARG B O 1
ATOM 2536 N N . LEU B 1 26 ? 14.208 -24.575 -0.819 1.00 21.13 27 LEU B N 1
ATOM 2537 C CA . LEU B 1 26 ? 14.307 -23.685 -1.970 1.00 21.04 27 LEU B CA 1
ATOM 2538 C C . LEU B 1 26 ? 12.978 -22.962 -2.147 1.00 21.91 27 LEU B C 1
ATOM 2539 O O . LEU B 1 26 ? 11.939 -23.612 -2.308 1.00 22.35 27 LEU B O 1
ATOM 2555 N N . THR B 1 27 ? 13.000 -21.623 -2.129 1.00 21.50 28 THR B N 1
ATOM 2556 C CA . THR B 1 27 ? 11.760 -20.858 -2.243 1.00 23.11 28 THR B CA 1
ATOM 2557 C C . THR B 1 27 ? 11.578 -20.132 -3.569 1.00 23.99 28 THR B C 1
ATOM 2558 O O . THR B 1 27 ? 10.440 -19.811 -3.916 1.00 26.45 28 THR B O 1
ATOM 2569 N N . LYS B 1 28 ? 12.651 -19.833 -4.297 1.00 24.31 29 LYS B N 1
ATOM 2570 C CA . LYS B 1 28 ? 12.522 -18.966 -5.460 1.00 26.83 29 LYS B CA 1
ATOM 2571 C C . LYS B 1 28 ? 13.717 -19.165 -6.381 1.00 25.67 29 LYS B C 1
ATOM 2572 O O . LYS B 1 28 ? 14.849 -19.325 -5.912 1.00 24.25 29 LYS B O 1
ATOM 2591 N N . ILE B 1 29 ? 13.454 -19.142 -7.688 1.00 25.08 30 ILE B N 1
ATOM 2592 C CA . ILE B 1 29 ? 14.490 -19.141 -8.713 1.00 26.17 30 ILE B CA 1
ATOM 2593 C C . ILE B 1 29 ? 14.213 -17.982 -9.656 1.00 27.05 30 ILE B C 1
ATOM 2594 O O . ILE B 1 29 ? 13.082 -17.820 -10.130 1.00 28.19 30 ILE B O 1
ATOM 2610 N N . VAL B 1 30 ? 15.247 -17.193 -9.943 1.00 27.14 31 VAL B N 1
ATOM 2611 C CA . VAL B 1 30 ? 15.231 -16.238 -11.044 1.00 29.56 31 VAL B CA 1
ATOM 2612 C C . VAL B 1 30 ? 16.280 -16.706 -12.038 1.00 28.11 31 VAL B C 1
ATOM 2613 O O . VAL B 1 30 ? 17.460 -16.846 -11.691 1.00 27.26 31 VAL B O 1
ATOM 2626 N N . ILE B 1 31 ? 15.851 -16.958 -13.268 1.00 28.30 32 ILE B N 1
ATOM 2627 C CA . ILE B 1 31 ? 16.709 -17.482 -14.319 1.00 28.20 32 ILE B CA 1
ATOM 2628 C C . ILE B 1 31 ? 16.652 -16.508 -15.490 1.00 29.24 32 ILE B C 1
ATOM 2629 O O . ILE B 1 31 ? 15.568 -16.042 -15.857 1.00 31.44 32 ILE B O 1
ATOM 2645 N N . ARG B 1 32 ? 17.817 -16.163 -16.036 1.00 30.75 33 ARG B N 1
ATOM 2646 C CA . ARG B 1 32 ? 17.921 -15.368 -17.257 1.00 31.18 33 ARG B CA 1
ATOM 2647 C C . ARG B 1 32 ? 18.333 -16.284 -18.402 1.00 32.57 33 ARG B C 1
ATOM 2648 O O . ARG B 1 32 ? 19.259 -17.088 -18.249 1.00 29.69 33 ARG B O 1
ATOM 2669 N N . SER B 1 33 ? 17.666 -16.160 -19.549 1.00 34.01 34 SER B N 1
ATOM 2670 C CA . SER B 1 33 ? 17.921 -17.108 -20.627 1.00 33.25 34 SER B CA 1
ATOM 2671 C C . SER B 1 33 ? 17.519 -16.519 -21.974 1.00 37.09 34 SER B C 1
ATOM 2672 O O . SER B 1 33 ? 16.786 -15.531 -22.058 1.00 35.16 34 SER B O 1
ATOM 2680 N N . ALA B 1 34 ? 18.039 -17.142 -23.029 1.00 34.51 35 ALA B N 1
ATOM 2681 C CA . ALA B 1 34 ? 17.648 -16.853 -24.403 1.00 38.14 35 ALA B CA 1
ATOM 2682 C C . ALA B 1 34 ? 18.080 -18.017 -25.288 1.00 36.97 35 ALA B C 1
ATOM 2683 O O . ALA B 1 34 ? 17.385 -19.035 -25.353 1.00 39.17 35 ALA B O 1
ATOM 2690 N N . HIS B 1 35 ? 19.237 -17.902 -25.946 1.00 36.95 36 HIS B N 1
ATOM 2691 C CA . HIS B 1 35 ? 19.778 -19.030 -26.695 1.00 36.40 36 HIS B CA 1
ATOM 2692 C C . HIS B 1 35 ? 20.406 -20.062 -25.774 1.00 37.97 36 HIS B C 1
ATOM 2693 O O . HIS B 1 35 ? 20.517 -21.235 -26.151 1.00 35.93 36 HIS B O 1
ATOM 2707 N N . ALA B 1 36 ? 20.816 -19.637 -24.582 1.00 36.32 37 ALA B N 1
ATOM 2708 C CA . ALA B 1 36 ? 21.353 -20.506 -23.549 1.00 34.53 37 ALA B CA 1
ATOM 2709 C C . ALA B 1 36 ? 20.877 -19.972 -22.202 1.00 32.25 37 ALA B C 1
ATOM 2710 O O . ALA B 1 36 ? 19.979 -19.127 -22.128 1.00 31.59 37 ALA B O 1
ATOM 2717 N N . ILE B 1 37 ? 21.473 -20.462 -21.123 1.00 29.78 38 ILE B N 1
ATOM 2718 C CA . ILE B 1 37 ? 21.184 -19.941 -19.792 1.00 28.66 38 ILE B CA 1
ATOM 2719 C C . ILE B 1 37 ? 22.218 -18.872 -19.465 1.00 28.97 38 ILE B C 1
ATOM 2720 O O . ILE B 1 37 ? 23.422 -19.145 -19.428 1.00 29.76 38 ILE B O 1
ATOM 2736 N N . ASP B 1 38 ? 21.742 -17.648 -19.235 1.00 28.87 39 ASP B N 1
ATOM 2737 C CA . ASP B 1 38 ? 22.597 -16.502 -18.947 1.00 32.32 39 ASP B CA 1
ATOM 2738 C C . ASP B 1 38 ? 22.973 -16.381 -17.476 1.00 30.46 39 ASP B C 1
ATOM 2739 O O . ASP B 1 38 ? 24.120 -16.047 -17.167 1.00 29.43 39 ASP B O 1
ATOM 2748 N N . ALA B 1 39 ? 22.032 -16.614 -16.560 1.00 28.07 40 ALA B N 1
ATOM 2749 C CA . ALA B 1 39 ? 22.299 -16.372 -15.149 1.00 29.35 40 ALA B CA 1
ATOM 2750 C C . ALA B 1 39 ? 21.315 -17.151 -14.292 1.00 31.00 40 ALA B C 1
ATOM 2751 O O . ALA B 1 39 ? 20.228 -17.527 -14.743 1.00 28.45 40 ALA B O 1
ATOM 2758 N N . LEU B 1 40 ? 21.723 -17.389 -13.041 1.00 25.59 41 LEU B N 1
ATOM 2759 C CA . LEU B 1 40 ? 20.875 -18.000 -12.029 1.00 26.96 41 LEU B CA 1
ATOM 2760 C C . LEU B 1 40 ? 20.943 -17.205 -10.734 1.00 25.46 41 LEU B C 1
ATOM 2761 O O . LEU B 1 40 ? 22.012 -16.736 -10.329 1.00 27.11 41 LEU B O 1
ATOM 2777 N N . GLN B 1 41 ? 19.793 -17.088 -10.078 1.00 25.76 42 GLN B N 1
ATOM 2778 C CA . GLN B 1 41 ? 19.678 -16.509 -8.750 1.00 26.83 42 GLN B CA 1
ATOM 2779 C C . GLN B 1 41 ? 18.601 -17.299 -8.025 1.00 27.20 42 GLN B C 1
ATOM 2780 O O . GLN B 1 41 ? 17.602 -17.688 -8.638 1.00 25.85 42 GLN B O 1
ATOM 2794 N N . PHE B 1 42 ? 18.809 -17.582 -6.741 1.00 24.35 43 PHE B N 1
ATOM 2795 C CA . PHE B 1 42 ? 17.783 -18.317 -6.016 1.00 22.41 43 PHE B CA 1
ATOM 2796 C C . PHE B 1 42 ? 17.812 -17.946 -4.538 1.00 23.37 43 PHE B C 1
ATOM 2797 O O . PHE B 1 42 ? 18.837 -17.508 -4.004 1.00 25.20 43 PHE B O 1
ATOM 2814 N N . ASP B 1 43 ? 16.660 -18.116 -3.892 1.00 25.00 44 ASP B N 1
ATOM 2815 C CA . ASP B 1 43 ? 16.494 -17.861 -2.469 1.00 26.43 44 ASP B CA 1
ATOM 2816 C C . ASP B 1 43 ? 16.301 -19.189 -1.757 1.00 25.82 44 ASP B C 1
ATOM 2817 O O . ASP B 1 43 ? 15.611 -20.077 -2.266 1.00 24.16 44 ASP B O 1
ATOM 2826 N N . TYR B 1 44 ? 16.906 -19.322 -0.580 1.00 25.55 45 TYR B N 1
ATOM 2827 C CA . TYR B 1 44 ? 16.736 -20.514 0.234 1.00 21.89 45 TYR B CA 1
ATOM 2828 C C . TYR B 1 44 ? 16.492 -20.107 1.685 1.00 24.16 45 TYR B C 1
ATOM 2829 O O . TYR B 1 44 ? 16.724 -18.959 2.074 1.00 26.33 45 TYR B O 1
ATOM 2847 N N . VAL B 1 45 ? 15.985 -21.050 2.477 1.00 23.03 46 VAL B N 1
ATOM 2848 C CA . VAL B 1 45 ? 15.709 -20.821 3.895 1.00 23.12 46 VAL B CA 1
ATOM 2849 C C . VAL B 1 45 ? 16.723 -21.591 4.726 1.00 23.46 46 VAL B C 1
ATOM 2850 O O . VAL B 1 45 ? 17.030 -22.753 4.438 1.00 24.01 46 VAL B O 1
ATOM 2863 N N . GLU B 1 46 ? 17.224 -20.934 5.773 1.00 24.65 47 GLU B N 1
ATOM 2864 C CA . GLU B 1 46 ? 18.136 -21.523 6.745 1.00 24.86 47 GLU B CA 1
ATOM 2865 C C . GLU B 1 46 ? 17.752 -20.983 8.116 1.00 27.46 47 GLU B C 1
ATOM 2866 O O . GLU B 1 46 ? 17.732 -19.765 8.314 1.00 27.60 47 GLU B O 1
ATOM 2878 N N . ASP B 1 47 ? 17.436 -21.878 9.051 1.00 26.82 48 ASP B N 1
ATOM 2879 C CA . ASP B 1 47 ? 16.983 -21.490 10.390 1.00 27.37 48 ASP B CA 1
ATOM 2880 C C . ASP B 1 47 ? 15.872 -20.439 10.339 1.00 28.26 48 ASP B C 1
ATOM 2881 O O . ASP B 1 47 ? 15.825 -19.505 11.144 1.00 32.08 48 ASP B O 1
ATOM 2890 N N . GLY B 1 48 ? 14.951 -20.601 9.395 1.00 30.45 49 GLY B N 1
ATOM 2891 C CA . GLY B 1 48 ? 13.828 -19.695 9.282 1.00 30.81 49 GLY B CA 1
ATOM 2892 C C . GLY B 1 48 ? 14.119 -18.349 8.646 1.00 32.97 49 GLY B C 1
ATOM 2893 O O . GLY B 1 48 ? 13.207 -17.517 8.574 1.00 35.65 49 GLY B O 1
ATOM 2897 N N . LYS B 1 49 ? 15.347 -18.095 8.198 1.00 31.94 50 LYS B N 1
ATOM 2898 C CA . LYS B 1 49 ? 15.698 -16.857 7.512 1.00 31.16 50 LYS B CA 1
ATOM 2899 C C . LYS B 1 49 ? 15.907 -17.121 6.027 1.00 32.34 50 LYS B C 1
ATOM 2900 O O . LYS B 1 49 ? 16.434 -18.168 5.639 1.00 29.25 50 LYS B O 1
ATOM 2919 N N . THR B 1 50 ? 15.524 -16.155 5.201 1.00 32.65 51 THR B N 1
ATOM 2920 C CA . THR B 1 50 ? 15.689 -16.272 3.758 1.00 31.83 51 THR B CA 1
ATOM 2921 C C . THR B 1 50 ? 17.018 -15.664 3.337 1.00 31.84 51 THR B C 1
ATOM 2922 O O . THR B 1 50 ? 17.370 -14.563 3.769 1.00 32.46 51 THR B O 1
ATOM 2933 N N . PHE B 1 51 ? 17.771 -16.407 2.530 1.00 28.92 52 PHE B N 1
ATOM 2934 C CA . PHE B 1 51 ? 19.038 -15.949 1.983 1.00 27.56 52 PHE B CA 1
ATOM 2935 C C . PHE B 1 51 ? 18.966 -15.953 0.466 1.00 28.82 52 PHE B C 1
ATOM 2936 O O . PHE B 1 51 ? 18.386 -16.864 -0.130 1.00 26.74 52 PHE B O 1
ATOM 2953 N N . ALA B 1 52 ? 19.573 -14.941 -0.151 1.00 30.77 53 ALA B N 1
ATOM 2954 C CA . ALA B 1 52 ? 19.615 -14.810 -1.601 1.00 30.45 53 ALA B CA 1
ATOM 2955 C C . ALA B 1 52 ? 20.992 -15.226 -2.099 1.00 30.81 53 ALA B C 1
ATOM 2956 O O . ALA B 1 52 ? 21.991 -14.580 -1.769 1.00 30.94 53 ALA B O 1
ATOM 2963 N N . ALA B 1 53 ? 21.036 -16.269 -2.923 1.00 28.36 54 ALA B N 1
ATOM 2964 C CA . ALA B 1 53 ? 22.257 -16.690 -3.600 1.00 23.97 54 ALA B CA 1
ATOM 2965 C C . ALA B 1 53 ? 22.260 -16.152 -5.023 1.00 27.53 54 ALA B C 1
ATOM 2966 O O . ALA B 1 53 ? 21.210 -16.053 -5.661 1.00 27.30 54 ALA B O 1
ATOM 2973 N N . GLY B 1 54 ? 23.439 -15.793 -5.514 1.00 28.13 55 GLY B N 1
ATOM 2974 C CA . GLY B 1 54 ? 23.530 -15.173 -6.827 1.00 28.06 55 GLY B CA 1
ATOM 2975 C C . GLY B 1 54 ? 23.208 -13.692 -6.701 1.00 30.50 55 GLY B C 1
ATOM 2976 O O . GLY B 1 54 ? 23.127 -13.187 -5.584 1.00 33.51 55 GLY B O 1
ATOM 2980 N N . GLN B 1 55 ? 22.994 -12.984 -7.806 1.00 31.55 56 GLN B N 1
ATOM 2981 C CA . GLN B 1 55 ? 22.958 -13.541 -9.155 1.00 30.99 56 GLN B CA 1
ATOM 2982 C C . GLN B 1 55 ? 24.326 -14.035 -9.609 1.00 30.84 56 GLN B C 1
ATOM 2983 O O . GLN B 1 55 ? 25.344 -13.387 -9.379 1.00 31.97 56 GLN B O 1
ATOM 2997 N N . TRP B 1 56 ? 24.333 -15.199 -10.246 1.00 28.50 57 TRP B N 1
ATOM 2998 C CA . TRP B 1 56 ? 25.521 -15.763 -10.870 1.00 26.60 57 TRP B CA 1
ATOM 2999 C C . TRP B 1 56 ? 25.294 -15.789 -12.373 1.00 26.93 57 TRP B C 1
ATOM 3000 O O . TRP B 1 56 ? 24.272 -16.300 -12.841 1.00 27.53 57 TRP B O 1
ATOM 3021 N N . GLY B 1 57 ? 26.228 -15.226 -13.121 1.00 28.54 58 GLY B N 1
ATOM 3022 C CA . GLY B 1 57 ? 26.100 -15.110 -14.559 1.00 31.03 58 GLY B CA 1
ATOM 3023 C C . GLY B 1 57 ? 25.825 -13.671 -14.956 1.00 33.77 58 GLY B C 1
ATOM 3024 O O . GLY B 1 57 ? 25.735 -12.769 -14.121 1.00 36.88 58 GLY B O 1
ATOM 3028 N N . GLY B 1 58 ? 25.626 -13.481 -16.259 1.00 30.96 59 GLY B N 1
ATOM 3029 C CA . GLY B 1 58 ? 25.542 -12.155 -16.833 1.00 35.09 59 GLY B CA 1
ATOM 3030 C C . GLY B 1 58 ? 24.120 -11.636 -16.911 1.00 39.11 59 GLY B C 1
ATOM 3031 O O . GLY B 1 58 ? 23.163 -12.269 -16.465 1.00 35.51 59 GLY B O 1
ATOM 3035 N N . ASN B 1 59 ? 23.983 -10.465 -17.529 1.00 41.88 60 ASN B N 1
ATOM 3036 C CA . ASN B 1 59 ? 22.702 -9.772 -17.570 1.00 40.80 60 ASN B CA 1
ATOM 3037 C C . ASN B 1 59 ? 22.039 -9.852 -18.939 1.00 38.56 60 ASN B C 1
ATOM 3038 O O . ASN B 1 59 ? 21.114 -9.084 -19.220 1.00 40.10 60 ASN B O 1
ATOM 3049 N N . GLY B 1 60 ? 22.478 -10.777 -19.790 1.00 38.47 61 GLY B N 1
ATOM 3050 C CA . GLY B 1 60 ? 21.843 -10.987 -21.071 1.00 38.54 61 GLY B CA 1
ATOM 3051 C C . GLY B 1 60 ? 20.564 -11.794 -20.962 1.00 39.92 61 GLY B C 1
ATOM 3052 O O . GLY B 1 60 ? 20.157 -12.247 -19.891 1.00 35.22 61 GLY B O 1
ATOM 3056 N N . GLY B 1 61 ? 19.937 -12.000 -22.119 1.00 38.43 62 GLY B N 1
ATOM 3057 C CA . GLY B 1 61 ? 18.686 -12.730 -22.210 1.00 37.51 62 GLY B CA 1
ATOM 3058 C C . GLY B 1 61 ? 17.551 -12.010 -21.491 1.00 38.24 62 GLY B C 1
ATOM 3059 O O . GLY B 1 61 ? 17.609 -10.814 -21.198 1.00 40.34 62 GLY B O 1
ATOM 3063 N N . LYS B 1 62 ? 16.500 -12.772 -21.209 1.00 35.57 63 LYS B N 1
ATOM 3064 C CA . LYS B 1 62 ? 15.335 -12.273 -20.500 1.00 38.38 63 LYS B CA 1
ATOM 3065 C C . LYS B 1 62 ? 15.162 -13.041 -19.196 1.00 36.40 63 LYS B C 1
ATOM 3066 O O . LYS B 1 62 ? 15.588 -14.192 -19.064 1.00 35.24 63 LYS B O 1
ATOM 3085 N N . SER B 1 63 ? 14.502 -12.398 -18.242 1.00 36.81 64 SER B N 1
ATOM 3086 C CA . SER B 1 63 ? 14.354 -12.921 -16.892 1.00 37.31 64 SER B CA 1
ATOM 3087 C C . SER B 1 63 ? 13.023 -13.646 -16.729 1.00 34.45 64 SER B C 1
ATOM 3088 O O . SER B 1 63 ? 12.000 -13.210 -17.259 1.00 38.17 64 SER B O 1
ATOM 3096 N N . ASP B 1 64 ? 13.043 -14.749 -15.981 1.00 32.43 65 ASP B N 1
ATOM 3097 C CA . ASP B 1 64 ? 11.830 -15.427 -15.540 1.00 33.08 65 ASP B CA 1
ATOM 3098 C C . ASP B 1 64 ? 11.981 -15.769 -14.064 1.00 33.70 65 ASP B C 1
ATOM 3099 O O . ASP B 1 64 ? 13.059 -16.177 -13.623 1.00 33.91 65 ASP B O 1
ATOM 3108 N N . THR B 1 65 ? 10.893 -15.627 -13.312 1.00 34.54 66 THR B N 1
ATOM 3109 C CA . THR B 1 65 ? 10.892 -15.865 -11.874 1.00 34.05 66 THR B CA 1
ATOM 3110 C C . THR B 1 65 ? 9.993 -17.047 -11.547 1.00 34.83 66 THR B C 1
ATOM 3111 O O . THR B 1 65 ? 8.844 -17.105 -11.995 1.00 34.50 66 THR B O 1
ATOM 3122 N N . ILE B 1 66 ? 10.512 -17.960 -10.734 1.00 33.44 67 ILE B N 1
ATOM 3123 C CA . ILE B 1 66 ? 9.771 -19.110 -10.237 1.00 31.84 67 ILE B CA 1
ATOM 3124 C C . ILE B 1 66 ? 9.660 -18.920 -8.733 1.00 31.84 67 ILE B C 1
ATOM 3125 O O . ILE B 1 66 ? 10.674 -18.932 -8.027 1.00 31.43 67 ILE B O 1
ATOM 3141 N N . GLU B 1 67 ? 8.446 -18.716 -8.246 1.00 32.87 68 GLU B N 1
ATOM 3142 C CA . GLU B 1 67 ? 8.187 -18.579 -6.819 1.00 36.27 68 GLU B CA 1
ATOM 3143 C C . GLU B 1 67 ? 7.401 -19.803 -6.380 1.00 32.07 68 GLU B C 1
ATOM 3144 O O . GLU B 1 67 ? 6.232 -19.963 -6.744 1.00 33.65 68 GLU B O 1
ATOM 3156 N N . PHE B 1 68 ? 8.048 -20.674 -5.615 1.00 28.85 69 PHE B N 1
ATOM 3157 C CA 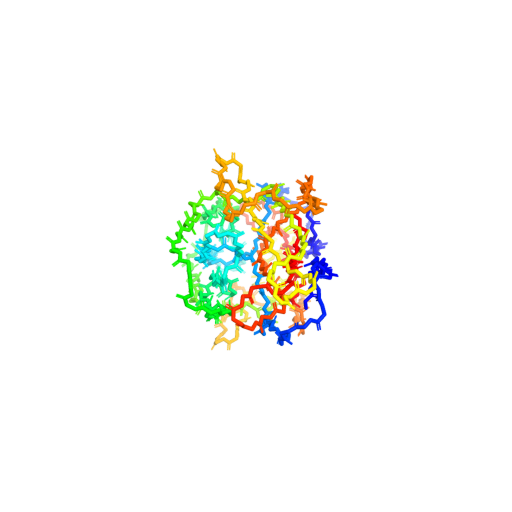. PHE B 1 68 ? 7.390 -21.892 -5.171 1.00 28.48 69 PHE B CA 1
ATOM 3158 C C . PHE B 1 68 ? 6.368 -21.562 -4.094 1.00 31.01 69 PHE B C 1
ATOM 3159 O O . PHE B 1 68 ? 6.652 -20.804 -3.163 1.00 33.61 69 PHE B O 1
ATOM 3176 N N . GLN B 1 69 ? 5.174 -22.102 -4.238 1.00 28.21 70 GLN B N 1
ATOM 3177 C CA . GLN B 1 69 ? 4.177 -21.943 -3.196 1.00 30.39 70 GLN B CA 1
ATOM 3178 C C . GLN B 1 69 ? 4.506 -22.865 -2.029 1.00 30.75 70 GLN B C 1
ATOM 3179 O O . GLN B 1 69 ? 5.177 -23.886 -2.212 1.00 27.53 70 GLN B O 1
ATOM 3193 N N . PRO B 1 70 ? 4.051 -22.528 -0.823 1.00 33.60 71 PRO B N 1
ATOM 3194 C CA . PRO B 1 70 ? 4.124 -23.497 0.276 1.00 30.89 71 PRO B CA 1
ATOM 3195 C C . PRO B 1 70 ? 3.516 -24.820 -0.160 1.00 30.35 71 PRO B C 1
ATOM 3196 O O . PRO B 1 70 ? 2.427 -24.861 -0.732 1.00 30.37 71 PRO B O 1
ATOM 3207 N N . GLY B 1 71 ? 4.235 -25.907 0.104 1.00 27.37 72 GLY B N 1
ATOM 3208 C CA . GLY B 1 71 ? 3.827 -27.225 -0.323 1.00 24.13 72 GLY B CA 1
ATOM 3209 C C . GLY B 1 71 ? 4.300 -27.620 -1.707 1.00 26.05 72 GLY B C 1
ATOM 3210 O O . GLY B 1 71 ? 4.107 -28.779 -2.099 1.00 26.02 72 GLY B O 1
ATOM 3214 N N . GLU B 1 72 ? 4.930 -26.708 -2.450 1.00 25.07 73 GLU B N 1
ATOM 3215 C CA . GLU B 1 72 ? 5.454 -26.993 -3.781 1.00 24.70 73 GLU B CA 1
ATOM 3216 C C . GLU B 1 72 ? 6.957 -27.220 -3.700 1.00 23.60 73 GLU B C 1
ATOM 3217 O O . GLU B 1 72 ? 7.668 -26.496 -2.995 1.00 24.19 73 GLU B O 1
ATOM 3229 N N . TYR B 1 73 ? 7.434 -28.238 -4.412 1.00 21.03 74 TYR B N 1
ATOM 3230 C CA . TYR B 1 73 ? 8.846 -28.595 -4.386 1.00 20.71 74 TYR B CA 1
ATOM 3231 C C . TYR B 1 73 ? 9.202 -29.267 -5.706 1.00 20.31 74 TYR B C 1
ATOM 3232 O O . TYR B 1 73 ? 8.341 -29.831 -6.388 1.00 20.81 74 TYR B O 1
ATOM 3250 N N . LEU B 1 74 ? 10.486 -29.205 -6.061 1.00 19.36 75 LEU B N 1
ATOM 3251 C CA . LEU B 1 74 ? 10.947 -29.817 -7.302 1.00 19.31 75 LEU B CA 1
ATOM 3252 C C . LEU B 1 74 ? 10.993 -31.337 -7.176 1.00 20.74 75 LEU B C 1
ATOM 3253 O O . LEU B 1 74 ? 11.483 -31.878 -6.177 1.00 20.97 75 LEU B O 1
ATOM 3269 N N . ILE B 1 75 ? 10.487 -32.024 -8.201 1.00 19.91 76 ILE B N 1
ATOM 3270 C CA . ILE B 1 75 ? 10.607 -33.476 -8.301 1.00 20.82 76 ILE B CA 1
ATOM 3271 C C . ILE B 1 75 ? 11.582 -33.906 -9.385 1.00 21.41 76 ILE B C 1
ATOM 3272 O O . ILE B 1 75 ? 11.956 -35.090 -9.419 1.00 23.65 76 ILE B O 1
ATOM 3288 N N . ALA B 1 76 ? 12.023 -32.994 -10.254 1.00 20.61 77 ALA B N 1
ATOM 3289 C CA . ALA B 1 76 ? 12.993 -33.325 -11.294 1.00 22.18 77 ALA B CA 1
ATOM 3290 C C . ALA B 1 76 ? 13.568 -32.049 -11.883 1.00 20.95 77 ALA B C 1
ATOM 3291 O O . ALA B 1 76 ? 12.918 -31.002 -11.889 1.00 22.08 77 ALA B O 1
ATOM 3298 N N . ILE B 1 77 ? 14.801 -32.155 -12.370 1.00 21.34 78 ILE B N 1
ATOM 3299 C CA . ILE B 1 77 ? 15.419 -31.128 -13.196 1.00 20.91 78 ILE B CA 1
ATOM 3300 C C . ILE B 1 77 ? 15.962 -31.815 -14.436 1.00 24.21 78 ILE B C 1
ATOM 3301 O O . ILE B 1 77 ? 16.506 -32.921 -14.350 1.00 23.41 78 ILE B O 1
ATOM 3317 N N . LYS B 1 78 ? 15.779 -31.172 -15.588 1.00 22.31 79 LYS B N 1
ATOM 3318 C CA . LYS B 1 78 ? 16.353 -31.599 -16.859 1.00 25.50 79 LYS B CA 1
ATOM 3319 C C . LYS B 1 78 ? 17.093 -30.429 -17.489 1.00 23.33 79 LYS B C 1
ATOM 3320 O O . LYS B 1 78 ? 16.833 -29.266 -17.176 1.00 21.77 79 LYS B O 1
ATOM 3339 N N . GLY B 1 79 ? 17.993 -30.743 -18.415 1.00 24.96 80 GLY B N 1
ATOM 3340 C CA . GLY B 1 79 ? 18.696 -29.693 -19.131 1.00 22.55 80 GLY B CA 1
ATOM 3341 C C . GLY B 1 79 ? 19.460 -30.251 -20.311 1.00 23.31 80 GLY B C 1
ATOM 3342 O O . GLY B 1 79 ? 19.385 -31.441 -20.629 1.00 25.39 80 GLY B O 1
ATOM 3346 N N . THR B 1 80 ? 20.192 -29.357 -20.970 1.00 22.72 81 THR B N 1
ATOM 3347 C CA . THR B 1 80 ? 21.083 -29.736 -22.051 1.00 23.97 81 THR B CA 1
ATOM 3348 C C . THR B 1 80 ? 22.330 -28.875 -21.951 1.00 23.56 81 THR B C 1
ATOM 3349 O O . THR B 1 80 ? 22.266 -27.705 -21.559 1.00 24.09 81 THR B O 1
ATOM 3360 N N . THR B 1 81 ? 23.466 -29.463 -22.312 1.00 24.43 82 THR B N 1
ATOM 3361 C CA . THR B 1 81 ? 24.727 -28.745 -22.374 1.00 25.64 82 THR B CA 1
ATOM 3362 C C . THR B 1 81 ? 25.333 -28.888 -23.764 1.00 27.03 82 THR B C 1
ATOM 3363 O O . THR B 1 81 ? 25.079 -29.866 -24.472 1.00 27.78 82 THR B O 1
ATOM 3374 N N . GLY B 1 82 ? 26.138 -27.910 -24.148 1.00 28.65 83 GLY B N 1
ATOM 3375 C CA . GLY B 1 82 ? 26.807 -27.965 -25.430 1.00 30.07 83 GLY B CA 1
ATOM 3376 C C . GLY B 1 82 ? 27.355 -26.606 -25.816 1.00 29.25 83 GLY B C 1
ATOM 3377 O O . GLY B 1 82 ? 27.307 -25.648 -25.044 1.00 27.79 83 GLY B O 1
ATOM 3381 N N . ALA B 1 83 ? 27.849 -26.545 -27.048 1.00 29.48 84 ALA B N 1
ATOM 3382 C CA . ALA B 1 83 ? 28.499 -25.342 -27.544 1.00 34.40 84 ALA B CA 1
ATOM 3383 C C . ALA B 1 83 ? 27.492 -24.217 -27.760 1.00 34.92 84 ALA B C 1
ATOM 3384 O O . ALA B 1 83 ? 26.314 -24.445 -28.046 1.00 33.12 84 ALA B O 1
ATOM 3391 N N . LEU B 1 84 ? 27.977 -22.986 -27.608 1.00 32.64 85 LEU B N 1
ATOM 3392 C CA . LEU B 1 84 ? 27.252 -21.790 -28.023 1.00 32.93 85 LEU B CA 1
ATOM 3393 C C . LEU B 1 84 ? 28.266 -20.798 -28.557 1.00 34.55 85 LEU B C 1
ATOM 3394 O O . LEU B 1 84 ? 29.088 -20.287 -27.792 1.00 34.22 85 LEU B O 1
ATOM 3410 N N . GLY B 1 85 ? 28.170 -20.484 -29.836 1.00 40.92 86 GLY B N 1
ATOM 3411 C CA . GLY B 1 85 ? 29.079 -19.504 -30.402 1.00 42.62 86 GLY B CA 1
ATOM 3412 C C . GLY B 1 85 ? 30.514 -19.933 -30.171 1.00 40.23 86 GLY B C 1
ATOM 3413 O O . GLY B 1 85 ? 30.937 -21.029 -30.567 1.00 38.89 86 GLY B O 1
ATOM 3417 N N . ALA B 1 86 ? 31.273 -19.063 -29.506 1.00 40.10 87 ALA B N 1
ATOM 3418 C CA . ALA B 1 86 ? 32.679 -19.310 -29.213 1.00 38.52 87 ALA B CA 1
ATOM 3419 C C . ALA B 1 86 ? 32.913 -20.135 -27.949 1.00 33.65 87 ALA B C 1
ATOM 3420 O O . ALA B 1 86 ? 34.069 -20.453 -27.657 1.00 36.95 87 ALA B O 1
ATOM 3427 N N . VAL B 1 87 ? 31.874 -20.482 -27.195 1.00 32.28 88 VAL B N 1
ATOM 3428 C CA . VAL B 1 87 ? 32.025 -21.244 -25.955 1.00 31.50 88 VAL B CA 1
ATOM 3429 C C . VAL B 1 87 ? 31.858 -22.732 -26.255 1.00 34.75 88 VAL B C 1
ATOM 3430 O O . VAL B 1 87 ? 30.822 -23.162 -26.773 1.00 32.45 88 VAL B O 1
ATOM 3443 N N . THR B 1 88 ? 32.870 -23.520 -25.891 1.00 31.89 89 THR B N 1
ATOM 3444 C CA . THR B 1 88 ? 32.903 -24.938 -26.240 1.00 33.05 89 THR B CA 1
ATOM 3445 C C . THR B 1 88 ? 31.792 -25.735 -25.560 1.00 32.10 89 THR B C 1
ATOM 3446 O O . THR B 1 88 ? 31.232 -26.656 -26.165 1.00 30.76 89 THR B O 1
ATOM 3457 N N . ASN B 1 89 ? 31.470 -25.430 -24.305 1.00 27.86 90 ASN B N 1
ATOM 3458 C CA . ASN B 1 89 ? 30.521 -26.275 -23.579 1.00 28.41 90 ASN B CA 1
ATOM 3459 C C . ASN B 1 89 ? 29.926 -25.489 -22.416 1.00 27.97 90 ASN B C 1
ATOM 3460 O O . ASN B 1 89 ? 30.631 -25.185 -21.451 1.00 28.11 90 ASN B O 1
ATOM 3471 N N . LEU B 1 90 ? 28.631 -25.187 -22.499 1.00 26.14 91 LEU B N 1
ATOM 3472 C CA . LEU B 1 90 ? 27.928 -24.469 -21.445 1.00 26.70 91 LEU B CA 1
ATOM 3473 C C . LEU B 1 90 ? 26.513 -25.030 -21.328 1.00 25.84 91 LEU B C 1
ATOM 3474 O O . LEU B 1 90 ? 26.134 -25.974 -22.032 1.00 26.51 91 LEU B O 1
ATOM 3490 N N . VAL B 1 91 ? 25.723 -24.444 -20.432 1.00 26.57 92 VAL B N 1
ATOM 3491 C CA . VAL B 1 91 ? 24.365 -24.910 -20.167 1.00 25.13 92 VAL B CA 1
ATOM 3492 C C . VAL B 1 91 ? 23.436 -24.213 -21.156 1.00 27.55 92 VAL B C 1
ATOM 3493 O O . VAL B 1 91 ? 23.249 -22.995 -21.094 1.00 27.94 92 VAL B O 1
ATOM 3506 N N . ARG B 1 92 ? 22.857 -24.992 -22.072 1.00 25.99 93 ARG B N 1
ATOM 3507 C CA . ARG B 1 92 ? 21.983 -24.460 -23.110 1.00 29.27 93 ARG B CA 1
ATOM 3508 C C . ARG B 1 92 ? 20.537 -24.348 -22.652 1.00 30.38 93 ARG B C 1
ATOM 3509 O O . ARG B 1 92 ? 19.829 -23.436 -23.093 1.00 28.90 93 ARG B O 1
ATOM 3530 N N . SER B 1 93 ? 20.069 -25.263 -21.804 1.00 26.19 94 SER B N 1
ATOM 3531 C CA . SER B 1 93 ? 18.696 -25.190 -21.326 1.00 27.90 94 SER B CA 1
ATOM 3532 C C . SER B 1 93 ? 18.584 -25.845 -19.956 1.00 25.94 94 SER B C 1
ATOM 3533 O O . SER B 1 93 ? 19.397 -26.692 -19.573 1.00 25.09 94 SER B O 1
ATOM 3541 N N . LEU B 1 94 ? 17.547 -25.435 -19.224 1.00 26.58 95 LEU B N 1
ATOM 3542 C CA . LEU B 1 94 ? 17.175 -26.028 -17.950 1.00 26.77 95 LEU B CA 1
ATOM 3543 C C . LEU B 1 94 ? 15.660 -26.089 -17.867 1.00 28.56 95 LEU B C 1
ATOM 3544 O O . LEU B 1 94 ? 14.969 -25.165 -18.309 1.00 27.37 95 LEU B O 1
ATOM 3560 N N . THR B 1 95 ? 15.154 -27.192 -17.321 1.00 26.47 96 THR B N 1
ATOM 3561 C CA . THR B 1 95 ? 13.734 -27.356 -17.035 1.00 24.71 96 THR B CA 1
ATOM 3562 C C . THR B 1 95 ? 13.569 -27.766 -15.577 1.00 24.95 96 THR B C 1
ATOM 3563 O O . THR B 1 95 ? 14.257 -28.678 -15.110 1.00 23.97 96 THR B O 1
ATOM 3574 N N . PHE B 1 96 ? 12.650 -27.105 -14.869 1.00 25.14 97 PHE B N 1
ATOM 3575 C CA . PHE B 1 96 ? 12.398 -27.358 -13.451 1.00 22.21 97 PHE B CA 1
ATOM 3576 C C . PHE B 1 96 ? 10.984 -27.894 -13.304 1.00 21.66 97 PHE B C 1
ATOM 3577 O O . PHE B 1 96 ? 10.019 -27.197 -13.634 1.00 24.61 97 PHE B O 1
ATOM 3594 N N . ILE B 1 97 ? 10.860 -29.125 -12.811 1.00 21.30 98 ILE B N 1
ATOM 3595 C CA . ILE B 1 97 ? 9.571 -29.795 -12.687 1.00 20.62 98 ILE B CA 1
ATOM 3596 C C . ILE B 1 97 ? 9.237 -29.898 -11.205 1.00 21.06 98 ILE B C 1
ATOM 3597 O O . ILE B 1 97 ? 9.973 -30.537 -10.437 1.00 20.32 98 ILE B O 1
ATOM 3613 N N . SER B 1 98 ? 8.132 -29.271 -10.800 1.00 22.06 99 SER B N 1
ATOM 3614 C CA . SER B 1 98 ? 7.651 -29.366 -9.432 1.00 21.24 99 SER B CA 1
ATOM 3615 C C . SER B 1 98 ? 6.521 -30.386 -9.369 1.00 23.28 99 SER B C 1
ATOM 3616 O O . SER B 1 98 ? 6.097 -30.955 -10.381 1.00 22.30 99 SER B O 1
ATOM 3624 N N . ASN B 1 99 ? 6.044 -30.633 -8.152 1.00 22.84 100 ASN B N 1
ATOM 3625 C CA . ASN B 1 99 ? 4.878 -31.483 -7.941 1.00 21.32 100 ASN B CA 1
ATOM 3626 C C . ASN B 1 99 ? 3.593 -30.839 -8.451 1.00 24.94 100 ASN B C 1
ATOM 3627 O O . ASN B 1 99 ? 2.555 -31.506 -8.479 1.00 25.04 100 ASN B O 1
ATOM 3638 N N . MET B 1 100 ? 3.634 -29.569 -8.847 1.00 23.95 101 MET B N 1
ATOM 3639 C CA . MET B 1 100 ? 2.466 -28.863 -9.354 1.00 24.44 101 MET B CA 1
ATOM 3640 C C . MET B 1 100 ? 2.526 -28.520 -10.838 1.00 24.60 101 MET B C 1
ATOM 3641 O O . MET B 1 100 ? 1.490 -28.544 -11.500 1.00 25.46 101 MET B O 1
ATOM 3655 N N . ARG B 1 101 ? 3.685 -28.180 -11.399 1.00 23.07 102 ARG B N 1
ATOM 3656 C CA A ARG B 1 101 ? 3.758 -27.826 -12.810 0.52 23.98 102 ARG B CA 1
ATOM 3657 C CA B ARG B 1 101 ? 3.757 -27.829 -12.811 0.48 25.79 102 ARG B CA 1
ATOM 3658 C C . ARG B 1 101 ? 5.211 -27.868 -13.262 1.00 24.30 102 ARG B C 1
ATOM 3659 O O . ARG B 1 101 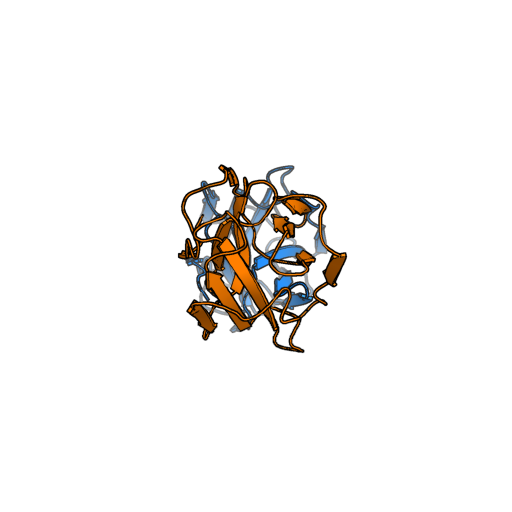? 6.130 -28.092 -12.468 1.00 23.08 102 ARG B O 1
ATOM 3698 N N . THR B 1 102 ? 5.406 -27.659 -14.556 1.00 24.81 103 THR B N 1
ATOM 3699 C CA . THR B 1 102 ? 6.721 -27.609 -15.176 1.00 24.14 103 THR B CA 1
ATOM 3700 C C . THR B 1 102 ? 7.054 -26.159 -15.486 1.00 27.39 103 THR B C 1
ATOM 3701 O O . THR B 1 102 ? 6.206 -25.418 -15.993 1.00 29.71 103 THR B O 1
ATOM 3712 N N . TYR B 1 103 ? 8.272 -25.755 -15.152 1.00 25.86 104 TYR B N 1
ATOM 3713 C CA . TYR B 1 103 ? 8.782 -24.435 -15.486 1.00 27.27 104 TYR B CA 1
ATOM 3714 C C . TYR B 1 103 ? 9.883 -24.599 -16.523 1.00 29.76 104 TYR B C 1
ATOM 3715 O O . TYR B 1 103 ? 10.891 -25.267 -16.265 1.00 27.42 104 TYR B O 1
ATOM 3733 N N . GLY B 1 104 ? 9.693 -23.985 -17.687 1.00 28.53 105 GLY B N 1
ATOM 3734 C CA . GLY B 1 104 ? 10.621 -24.149 -18.793 1.00 29.26 105 GLY B CA 1
ATOM 3735 C C . GLY B 1 104 ? 10.089 -25.078 -19.873 1.00 31.08 105 GLY B C 1
ATOM 3736 O O . GLY B 1 104 ? 8.914 -25.418 -19.872 1.00 32.59 105 GLY B O 1
ATOM 3740 N N . PRO B 1 105 ? 10.959 -25.518 -20.794 1.00 33.20 106 PRO B N 1
ATOM 3741 C CA . PRO B 1 105 ? 12.402 -25.255 -20.795 1.00 27.47 106 PRO B CA 1
ATOM 3742 C C . PRO B 1 105 ? 12.775 -23.787 -20.979 1.00 28.20 106 PRO B C 1
ATOM 3743 O O . PRO B 1 105 ? 12.128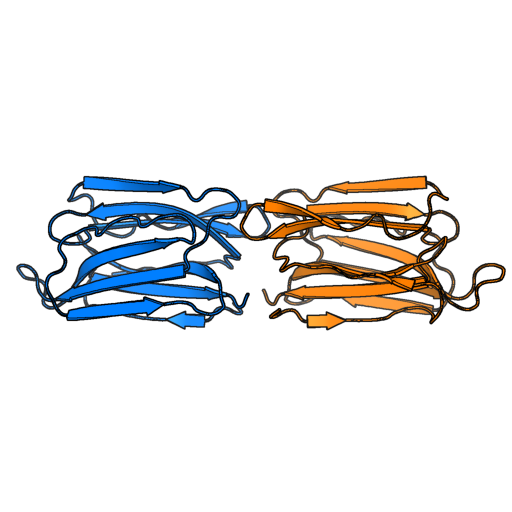 -23.049 -21.727 1.00 31.90 106 PRO B O 1
ATOM 3754 N N . PHE B 1 106 ? 13.814 -23.377 -20.268 1.00 28.75 107 PHE B N 1
ATOM 3755 C CA . PHE B 1 106 ? 14.470 -22.098 -20.479 1.00 29.93 107 PHE B CA 1
ATOM 3756 C C . PHE B 1 106 ? 15.711 -22.335 -21.331 1.00 29.89 107 PHE B C 1
ATOM 3757 O O . PHE B 1 106 ? 16.345 -23.386 -21.241 1.00 29.62 107 PHE B O 1
ATOM 3774 N N . GLY B 1 107 ? 16.028 -21.371 -22.193 1.00 31.10 108 GLY B N 1
ATOM 3775 C CA . GLY B 1 107 ? 17.095 -21.574 -23.155 1.00 30.62 108 GLY B CA 1
ATOM 3776 C C . GLY B 1 107 ? 16.609 -22.355 -24.365 1.00 32.56 108 GLY B C 1
ATOM 3777 O O . GLY B 1 107 ? 15.438 -22.308 -24.735 1.00 34.92 108 GLY B O 1
ATOM 3781 N N . LEU B 1 108 ? 17.529 -23.085 -24.988 1.00 33.58 109 LEU B N 1
ATOM 3782 C CA . LEU B 1 108 ? 17.216 -23.914 -26.145 1.00 33.20 109 LEU B CA 1
ATOM 3783 C C . LEU B 1 108 ? 17.761 -25.313 -25.915 1.00 34.62 109 LEU B C 1
ATOM 3784 O O . LEU B 1 108 ? 18.919 -25.474 -25.518 1.00 31.56 109 LEU B O 1
ATOM 3800 N N . GLU B 1 109 ? 16.925 -26.321 -26.168 1.00 31.56 110 GLU B N 1
ATOM 3801 C CA . GLU B 1 109 ? 17.279 -27.715 -25.902 1.00 33.60 110 GLU B CA 1
ATOM 3802 C C . GLU B 1 109 ? 18.125 -28.290 -27.038 1.00 34.87 110 GLU B C 1
ATOM 3803 O O . GLU B 1 109 ? 17.758 -29.244 -27.719 1.00 39.65 110 GLU B O 1
ATOM 3815 N N . HIS B 1 110 ? 19.291 -27.691 -27.219 1.00 34.26 111 HIS B N 1
ATOM 3816 C CA . HIS B 1 110 ? 20.287 -28.185 -28.150 1.00 34.72 111 HIS B CA 1
ATOM 3817 C C . HIS B 1 110 ? 21.449 -28.757 -27.349 1.00 37.48 111 HIS B C 1
ATOM 3818 O O . HIS B 1 110 ? 21.778 -28.261 -26.270 1.00 40.59 111 HIS B O 1
ATOM 3832 N N . GLY B 1 111 ? 22.062 -29.806 -27.874 1.00 32.21 112 GLY B N 1
ATOM 3833 C CA . GLY B 1 111 ? 23.185 -30.430 -27.206 1.00 33.57 112 GLY B CA 1
ATOM 3834 C C . GLY B 1 111 ? 22.821 -31.712 -26.485 1.00 34.84 112 GLY B C 1
ATOM 3835 O O . GLY B 1 111 ? 21.814 -32.365 -26.761 1.00 34.85 112 GLY B O 1
ATOM 3839 N N . THR B 1 112 ? 23.678 -32.069 -25.521 1.00 30.42 113 THR B N 1
ATOM 3840 C CA . THR B 1 112 ? 23.573 -33.342 -24.813 1.00 30.22 113 THR B CA 1
ATOM 3841 C C . THR B 1 112 ? 22.618 -33.204 -23.632 1.00 29.78 113 THR B C 1
ATOM 3842 O O . THR B 1 112 ? 22.796 -32.300 -22.807 1.00 25.94 113 THR B O 1
ATOM 3853 N N . PRO B 1 113 ? 21.593 -34.048 -23.527 1.00 28.60 114 PRO B N 1
ATOM 3854 C CA . PRO B 1 113 ? 20.667 -33.940 -22.399 1.00 27.77 114 PRO B CA 1
ATOM 3855 C C . PRO B 1 113 ? 21.248 -34.501 -21.111 1.00 24.75 114 PRO B C 1
ATOM 3856 O O . PRO B 1 113 ? 22.121 -35.372 -21.113 1.00 25.32 114 PRO B O 1
ATOM 3867 N N . PHE B 1 114 ? 20.737 -33.981 -20.000 1.00 23.66 115 PHE B N 1
ATOM 3868 C CA . PHE B 1 114 ? 20.886 -34.628 -18.705 1.00 24.04 115 PHE B CA 1
ATOM 3869 C C . PHE B 1 114 ? 19.549 -34.533 -17.985 1.00 22.58 115 PHE B C 1
ATOM 3870 O O . PHE B 1 114 ? 18.683 -33.731 -18.346 1.00 22.28 115 PHE B O 1
ATOM 3887 N N . SER B 1 115 ? 19.369 -35.388 -16.982 1.00 23.19 116 SER B N 1
ATOM 3888 C CA . SER B 1 115 ? 18.092 -35.460 -16.289 1.00 21.60 116 SER B CA 1
ATOM 3889 C C . SER B 1 115 ? 18.309 -35.983 -14.880 1.00 20.99 116 SER B C 1
ATOM 3890 O O . SER B 1 115 ? 19.047 -36.950 -14.673 1.00 20.73 116 SER B O 1
ATOM 3898 N N . VAL B 1 116 ? 17.637 -35.355 -13.922 1.00 20.21 117 VAL B N 1
ATOM 3899 C CA . VAL B 1 116 ? 17.748 -35.744 -12.521 1.00 19.29 117 VAL B CA 1
ATOM 3900 C C . VAL B 1 116 ? 16.345 -35.922 -11.956 1.00 17.95 117 VAL B C 1
ATOM 3901 O O . VAL B 1 116 ? 15.800 -34.993 -11.348 1.00 19.64 117 VAL B O 1
ATOM 3914 N N . PRO B 1 117 ? 15.715 -37.079 -12.143 1.00 19.03 118 PRO B N 1
ATOM 3915 C CA . PRO B 1 117 ? 14.442 -37.344 -11.458 1.00 17.75 118 PRO B CA 1
ATOM 3916 C C . PRO B 1 117 ? 14.708 -37.742 -10.012 1.00 19.04 118 PRO B C 1
ATOM 3917 O O . PRO B 1 117 ? 15.581 -38.567 -9.738 1.00 19.01 118 PRO B O 1
ATOM 3928 N N . VAL B 1 118 ? 13.964 -37.143 -9.088 1.00 19.24 119 VAL B N 1
ATOM 3929 C CA . VAL B 1 118 ? 14.149 -37.364 -7.656 1.00 18.05 119 VAL B CA 1
ATOM 3930 C C . VAL B 1 118 ? 12.992 -38.220 -7.168 1.00 18.57 119 VAL B C 1
ATOM 3931 O O . VAL B 1 118 ? 11.840 -37.771 -7.141 1.00 19.44 119 VAL B O 1
ATOM 3944 N N . ALA B 1 119 ? 13.293 -39.465 -6.798 1.00 18.30 120 ALA B N 1
ATOM 3945 C CA . ALA B 1 119 ? 12.275 -40.345 -6.236 1.00 20.31 120 ALA B CA 1
ATOM 3946 C C . ALA B 1 119 ? 12.068 -40.092 -4.746 1.00 19.79 120 ALA B C 1
ATOM 3947 O O . ALA B 1 119 ? 10.947 -40.229 -4.244 1.00 19.45 120 ALA B O 1
ATOM 3954 N N . SER B 1 120 ? 13.135 -39.775 -4.014 1.00 20.69 121 SER B N 1
ATOM 3955 C CA . SER B 1 120 ? 13.021 -39.433 -2.596 1.00 21.45 121 SER B CA 1
ATOM 3956 C C . SER B 1 120 ? 14.106 -38.422 -2.268 1.00 20.62 121 SER B C 1
ATOM 3957 O O . SER B 1 120 ? 15.298 -38.716 -2.420 1.00 18.86 121 SER B O 1
ATOM 3965 N N . GLY B 1 121 ? 13.699 -37.238 -1.849 1.00 19.27 122 GLY B N 1
ATOM 3966 C CA . GLY B 1 121 ? 14.636 -36.189 -1.492 1.00 19.41 122 GLY B CA 1
ATOM 3967 C C . GLY B 1 121 ? 14.053 -34.834 -1.832 1.00 18.57 122 GLY B C 1
ATOM 3968 O O . GLY B 1 121 ? 12.963 -34.723 -2.381 1.00 19.07 122 GLY B O 1
ATOM 3972 N N . ARG B 1 122 ? 14.812 -33.795 -1.490 1.00 18.51 123 ARG B N 1
ATOM 3973 C CA . ARG B 1 122 ? 14.408 -32.420 -1.764 1.00 19.29 123 ARG B CA 1
ATOM 3974 C C . ARG B 1 122 ? 15.582 -31.648 -2.348 1.00 19.77 123 ARG B C 1
ATOM 3975 O O . ARG B 1 122 ? 16.696 -31.691 -1.815 1.00 19.17 123 ARG B O 1
ATOM 3996 N N . ILE B 1 123 ? 15.330 -30.948 -3.447 1.00 18.73 124 ILE B N 1
ATOM 3997 C CA . ILE B 1 123 ? 16.323 -30.049 -4.026 1.00 19.16 124 ILE B CA 1
ATOM 3998 C C . ILE B 1 123 ? 16.250 -28.727 -3.276 1.00 19.96 124 ILE B C 1
ATOM 3999 O O . ILE B 1 123 ? 15.187 -28.099 -3.213 1.00 20.43 124 ILE B O 1
ATOM 4015 N N . VAL B 1 124 ? 17.376 -28.302 -2.700 1.00 19.26 125 VAL B N 1
ATOM 4016 C CA . VAL B 1 124 ? 17.377 -27.145 -1.813 1.00 20.43 125 VAL B CA 1
ATOM 4017 C C . VAL B 1 124 ? 18.278 -26.009 -2.288 1.00 22.05 125 VAL B C 1
ATOM 4018 O O . VAL B 1 124 ? 18.136 -24.887 -1.779 1.00 21.54 125 VAL B O 1
ATOM 4031 N N . ALA B 1 125 ? 19.185 -26.228 -3.237 1.00 21.02 126 ALA B N 1
ATOM 4032 C CA . ALA B 1 125 ? 20.108 -25.183 -3.677 1.00 19.28 126 ALA B CA 1
ATOM 4033 C C . ALA B 1 125 ? 20.833 -25.658 -4.936 1.00 19.36 126 ALA B C 1
ATOM 4034 O O . ALA B 1 125 ? 20.667 -26.798 -5.381 1.00 18.07 126 ALA B O 1
ATOM 4041 N N . PHE B 1 126 ? 21.650 -24.759 -5.498 1.00 21.47 127 PHE B N 1
ATOM 4042 C CA . PHE B 1 126 ? 22.417 -24.999 -6.717 1.00 22.24 127 PHE B CA 1
ATOM 4043 C C . PHE B 1 126 ? 23.815 -24.419 -6.553 1.00 22.20 127 PHE B C 1
ATOM 4044 O O . PHE B 1 126 ? 24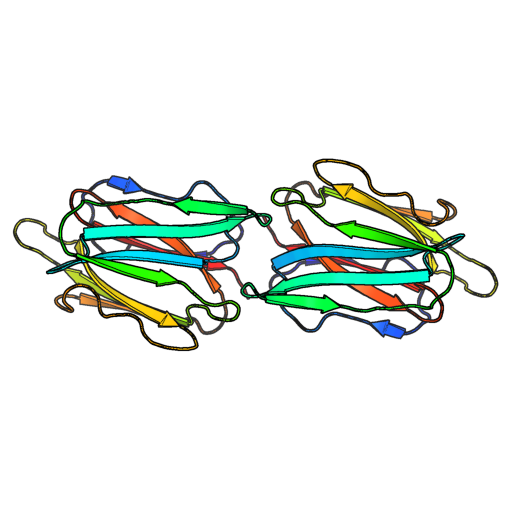.093 -23.656 -5.623 1.00 21.45 127 PHE B O 1
ATOM 4061 N N . TYR B 1 127 ? 24.701 -24.808 -7.467 1.00 20.91 128 TYR B N 1
ATOM 4062 C CA . TYR B 1 127 ? 25.988 -24.153 -7.666 1.00 20.31 128 TYR B CA 1
ATOM 4063 C C . TYR B 1 127 ? 26.325 -24.284 -9.149 1.00 21.29 128 TYR B C 1
ATOM 4064 O O . TYR B 1 127 ? 25.553 -24.850 -9.926 1.00 20.30 128 TYR B O 1
ATOM 4082 N N . GLY B 1 128 ? 27.468 -23.747 -9.557 1.00 21.64 129 GLY B N 1
ATOM 4083 C CA . GLY B 1 128 ? 27.853 -23.890 -10.949 1.00 22.03 129 GLY B CA 1
ATOM 4084 C C . GLY B 1 128 ? 29.122 -23.131 -11.264 1.00 24.88 129 GLY B C 1
ATOM 4085 O O . GLY B 1 128 ? 29.854 -22.699 -10.369 1.00 22.86 129 GLY B O 1
ATOM 4089 N N . ARG B 1 129 ? 29.374 -22.990 -12.570 1.00 25.38 130 ARG B N 1
ATOM 4090 C CA . ARG B 1 129 ? 30.421 -22.127 -13.099 1.00 24.36 130 ARG B CA 1
ATOM 4091 C C . ARG B 1 129 ? 29.776 -21.073 -13.983 1.00 26.31 130 ARG B C 1
ATOM 4092 O O . ARG B 1 129 ? 28.839 -21.368 -14.731 1.00 24.99 130 ARG B O 1
ATOM 4113 N N . PHE B 1 130 ? 30.274 -19.840 -13.886 1.00 25.15 131 PHE B N 1
ATOM 4114 C CA . PHE B 1 130 ? 29.604 -18.694 -14.473 1.00 25.41 131 PHE B CA 1
ATOM 4115 C C . PHE B 1 130 ? 30.630 -17.709 -15.015 1.00 25.71 131 PHE B C 1
ATOM 4116 O O . PHE B 1 130 ? 31.666 -17.460 -14.392 1.00 28.24 131 PHE B O 1
ATOM 4133 N N . GLY B 1 131 ? 30.323 -17.158 -16.181 1.00 26.28 132 GLY B N 1
ATOM 4134 C CA . GLY B 1 131 ? 31.033 -16.018 -16.735 1.00 28.94 132 GLY B CA 1
ATOM 4135 C C . GLY B 1 131 ? 29.987 -15.030 -17.201 1.00 31.17 132 GLY B C 1
ATOM 4136 O O . GLY B 1 131 ? 29.186 -14.558 -16.388 1.00 32.00 132 GLY B O 1
ATOM 4140 N N . SER B 1 132 ? 29.956 -14.710 -18.494 1.00 32.79 133 SER B N 1
ATOM 4141 C CA A SER B 1 132 ? 28.813 -13.979 -19.019 0.23 33.40 133 SER B CA 1
ATOM 4142 C CA B SER B 1 132 ? 28.813 -13.983 -19.029 0.77 33.30 133 SER B CA 1
ATOM 4143 C C . SER B 1 132 ? 27.565 -14.853 -19.046 1.00 31.86 133 SER B C 1
ATOM 4144 O O . SER B 1 132 ? 26.451 -14.319 -19.085 1.00 33.42 133 SER B O 1
ATOM 4157 N N . LEU B 1 133 ? 27.735 -16.178 -19.002 1.00 30.82 134 LEU B N 1
ATOM 4158 C CA . LEU B 1 133 ? 26.648 -17.144 -19.078 1.00 30.02 134 LEU B CA 1
ATOM 4159 C C . LEU B 1 133 ? 26.870 -18.224 -18.023 1.00 28.60 134 LEU B C 1
ATOM 4160 O O . LEU B 1 133 ? 27.824 -18.172 -17.239 1.00 27.94 134 LEU B O 1
ATOM 4176 N N . VAL B 1 134 ? 25.987 -19.221 -18.015 1.00 27.01 135 VAL B N 1
ATOM 4177 C CA . VAL B 1 1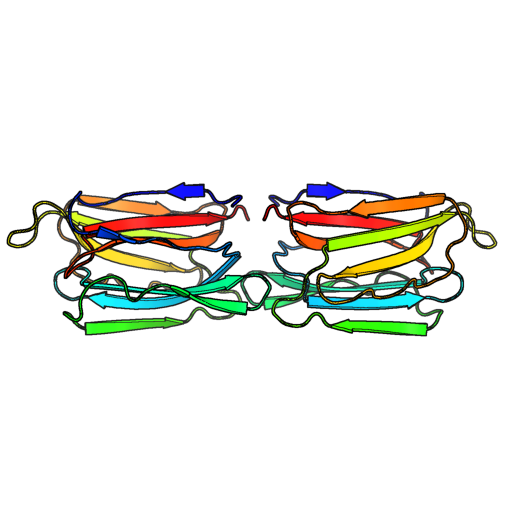34 ? 26.104 -20.367 -17.116 1.00 24.50 135 VAL B CA 1
ATOM 4178 C C . VAL B 1 134 ? 26.924 -21.444 -17.824 1.00 25.20 135 VAL B C 1
ATOM 4179 O O . VAL B 1 134 ? 26.417 -22.183 -18.673 1.00 25.20 135 VAL B O 1
ATOM 4192 N N . ASP B 1 135 ? 28.204 -21.536 -17.458 1.00 25.43 136 ASP B N 1
ATOM 4193 C CA . ASP B 1 135 ? 29.093 -22.550 -18.016 1.00 23.72 136 ASP B CA 1
ATOM 4194 C C . ASP B 1 135 ? 28.756 -23.950 -17.510 1.00 25.80 136 ASP B C 1
ATOM 4195 O O . ASP B 1 135 ? 28.859 -24.925 -18.263 1.00 24.20 136 ASP B O 1
ATOM 4204 N N . ALA B 1 136 ? 28.380 -24.078 -16.235 1.00 23.73 137 ALA B N 1
ATOM 4205 C CA . ALA B 1 136 ? 28.142 -25.390 -15.654 1.00 23.04 137 ALA B CA 1
ATOM 4206 C C . ALA B 1 136 ? 27.166 -25.262 -14.488 1.00 21.49 137 ALA B C 1
ATOM 4207 O O . ALA B 1 136 ? 26.994 -24.190 -13.904 1.00 22.61 137 ALA B O 1
ATOM 4214 N N . PHE B 1 137 ? 26.541 -26.385 -14.145 1.00 22.13 138 PHE B N 1
ATOM 4215 C CA . PHE B 1 137 ? 25.398 -26.393 -13.247 1.00 21.49 138 PHE B CA 1
ATOM 4216 C C . PHE B 1 137 ? 25.453 -27.614 -12.344 1.00 21.48 138 PHE B C 1
ATOM 4217 O O . PHE B 1 137 ? 25.866 -28.694 -12.777 1.00 20.15 138 PHE B O 1
ATOM 4234 N N . GLY B 1 138 ? 25.041 -27.433 -11.082 1.00 20.10 139 GLY B N 1
ATOM 4235 C CA . GLY B 1 138 ? 24.976 -28.528 -10.132 1.00 20.69 139 GLY B CA 1
ATOM 4236 C C . GLY B 1 138 ? 23.892 -28.293 -9.100 1.00 18.35 139 GLY B C 1
ATOM 4237 O O . GLY B 1 138 ? 23.340 -27.196 -8.991 1.00 19.82 139 GLY B O 1
ATOM 4241 N N . ILE B 1 139 ? 23.595 -29.351 -8.334 1.00 17.75 140 ILE B N 1
ATOM 4242 C CA . ILE B 1 139 ? 22.392 -29.427 -7.513 1.00 19.38 140 ILE B CA 1
ATOM 4243 C C . ILE B 1 139 ? 22.738 -29.940 -6.121 1.00 19.95 140 ILE B C 1
ATOM 4244 O O . ILE B 1 139 ? 23.495 -30.905 -5.978 1.00 18.77 140 ILE B O 1
ATOM 4260 N N . TYR B 1 140 ? 22.121 -29.341 -5.100 1.00 19.95 141 TYR B N 1
ATOM 4261 C CA . TYR B 1 140 ? 22.173 -29.840 -3.728 1.00 19.98 141 TYR B CA 1
ATOM 4262 C C . TYR B 1 140 ? 20.857 -30.514 -3.352 1.00 19.56 141 TYR B C 1
ATOM 4263 O O . TYR B 1 140 ? 19.787 -29.914 -3.501 1.00 20.54 141 TYR B O 1
ATOM 4281 N N . LEU B 1 141 ? 20.939 -31.733 -2.815 1.00 18.49 142 LEU B N 1
ATOM 4282 C CA . LEU B 1 141 ? 19.761 -32.462 -2.357 1.00 19.48 142 LEU B CA 1
ATOM 4283 C C . LEU B 1 141 ? 19.868 -32.858 -0.891 1.00 20.12 142 LEU B C 1
ATOM 4284 O O . LEU B 1 141 ? 20.923 -33.288 -0.419 1.00 19.71 142 LEU B O 1
ATOM 4300 N N . MET B 1 142 ? 18.754 -32.789 -0.216 1.00 21.21 143 MET B N 1
ATOM 4301 C CA . MET B 1 142 ? 18.531 -33.190 1.154 1.00 24.37 143 MET B CA 1
ATOM 4302 C C . MET B 1 142 ? 17.721 -34.481 1.171 1.00 21.83 143 MET B C 1
ATOM 4303 O O . MET B 1 142 ? 16.773 -34.614 0.388 1.00 21.97 143 MET B O 1
ATOM 4317 N N . PRO B 1 143 ? 18.064 -35.462 2.008 1.00 23.52 144 PRO B N 1
ATOM 4318 C CA . PRO B 1 143 ? 17.165 -36.607 2.174 1.00 24.17 144 PRO B CA 1
ATOM 4319 C C . PRO B 1 143 ? 15.804 -36.135 2.652 1.00 26.84 144 PRO B C 1
ATOM 4320 O O . PRO B 1 143 ? 15.687 -35.130 3.354 1.00 27.27 144 PRO B O 1
ATOM 4331 N N . TYR B 1 144 ? 14.765 -36.863 2.256 1.00 24.99 145 TYR B N 1
ATOM 4332 C CA . TYR B 1 144 ? 13.406 -36.497 2.655 1.00 28.68 145 TYR B CA 1
ATOM 4333 C C . TYR B 1 144 ? 12.872 -37.455 3.708 1.00 39.00 145 TYR B C 1
ATOM 4334 O O . TYR B 1 144 ? 12.940 -38.667 3.535 1.00 41.61 145 TYR B O 1
#

CATH classification: 2.100.10.30

InterPro domains:
  IPR001229 Jacalin-like lectin domain [PF01419] (8-141)
  IPR001229 Jacalin-like lectin domain [PS51752] (4-144)
  IPR001229 Jacalin-like lectin domain [SM00915] (15-144)
  IPR033734 Jacalin-like lectin domain, plant [cd09612] (15-142)
  IPR036404 Jacalin-like lectin domain superfamily [G3DSA:2.100.10.30] (2-145)
  IPR036404 Jacalin-like lectin domain superfamily [SSF51101] (2-144)

Radius of gyration: 23.39 Å; Cα contacts (8 Å, |Δi|>4): 864; chains: 2; bounding box: 40×37×73 Å

Sequence (288 aa):
SGLVKLGLWGGNEGTLQDIDGHPTRLTKIVIRSAHAIDALQFDYVEDGKTFAAGQWGGNGGKSDTIEFQPGEYLIAIKGTTGALGAVTNLVRSLTFISNMRRTYGPFGLEHGTPFSVPVASGRIVAFYGRFGSLVDAFGIYLMPYSGLVKLGLWGGNEGTLQDIDGHPTRLTKIVIRSAHAIDALQFDYVEDGKTFAAGQWGGNGGKSDTIEFQPGEYLIAIKGTTGALGAVTNLVRSLTFISNMRRTYGPFGLEHGTPFSVPVASGRIVAFYGRFGSSLVDAFGIYLMPY

Nearest PDB structures (foldseek):
  6flw-assembly1_B  TM=1.000E+00  e=1.512E-25  Ananas comosus
  1c3m-assembly1_A  TM=9.233E-01  e=1.669E-12  Helianthus tuberosus
  3p8s-assembly1_B  TM=9.309E-01  e=7.111E-12  Artocarpus heterophyllus
  4wog-assembly1_D  TM=9.253E-01  e=8.261E-12  Artocarpus
  4mq0-assembly1_A-2  TM=8.817E-01  e=7.798E-10  Parkia biglobosa